Protein AF-A0A5C7QMZ1-F1 (afdb_monomer_lite)

pLDDT: mean 89.53, std 16.41, range [38.91, 98.94]

Sequence (195 aa):
MILKRSVLVAVSLVVVAALAAWLTPKVLRRLDMQGLRPITVAKGLENPWSLAFLPDGRMLVTERPGRMRIVTSDGTLGPPLSGLPPVAAGGEGGLLDVVLDPEFSRNRLVYWTFSEPAPEERDLRSTAVARGVLLEDRISEVRVIFRQEPKSKDGSHFGSRLVFGPEGALYVGLGDRGSRPGVQRLDSALGKILR

Radius of gyration: 22.91 Å; chains: 1; bounding box: 52×77×50 Å

Structure (mmCIF, N/CA/C/O backbone):
data_AF-A0A5C7QMZ1-F1
#
_entry.id   AF-A0A5C7QMZ1-F1
#
loop_
_atom_site.group_PDB
_atom_site.id
_atom_site.type_symbol
_atom_site.label_atom_id
_atom_site.label_alt_id
_atom_site.label_comp_id
_atom_site.label_asym_id
_atom_site.label_entity_id
_atom_site.label_seq_id
_atom_site.pdbx_PDB_ins_code
_atom_site.Cartn_x
_atom_site.Cartn_y
_atom_site.Cartn_z
_atom_site.occupancy
_atom_site.B_iso_or_equiv
_atom_site.auth_seq_id
_atom_site.auth_comp_id
_atom_site.auth_asym_id
_atom_site.auth_atom_id
_atom_site.pdbx_PDB_model_num
ATOM 1 N N . MET A 1 1 ? -30.880 62.042 24.457 1.00 40.94 1 MET A N 1
ATOM 2 C CA . MET A 1 1 ? -30.257 62.086 23.116 1.00 40.94 1 MET A CA 1
ATOM 3 C C . MET A 1 1 ? -29.551 60.753 22.882 1.00 40.94 1 MET A C 1
ATOM 5 O O . MET A 1 1 ? -28.426 60.556 23.320 1.00 40.94 1 MET A O 1
ATOM 9 N N . ILE A 1 2 ? -30.300 59.791 22.339 1.00 49.91 2 ILE A N 1
ATOM 10 C CA . ILE A 1 2 ? -29.954 58.370 22.195 1.00 49.91 2 ILE A CA 1
ATOM 11 C C . ILE A 1 2 ? -29.665 58.129 20.714 1.00 49.91 2 ILE A C 1
ATOM 13 O O . ILE A 1 2 ? -30.600 58.205 19.933 1.00 49.91 2 ILE A O 1
ATOM 17 N N . LEU A 1 3 ? -28.404 57.891 20.343 1.00 46.66 3 LEU A N 1
ATOM 18 C CA . LEU A 1 3 ? -27.948 57.164 19.140 1.00 46.66 3 LEU A CA 1
ATOM 19 C C . LEU A 1 3 ? -26.444 57.418 19.015 1.00 46.66 3 LEU A C 1
ATOM 21 O O . LEU A 1 3 ? -26.126 58.540 18.673 1.00 46.66 3 LEU A O 1
ATOM 25 N N . LYS A 1 4 ? -25.546 56.456 19.301 1.00 47.75 4 LYS A N 1
ATOM 26 C CA . LYS A 1 4 ? -24.179 56.305 18.708 1.00 47.75 4 LYS A CA 1
ATOM 27 C C . LYS A 1 4 ? -23.460 55.035 19.230 1.00 47.75 4 LYS A C 1
ATOM 29 O O . LYS A 1 4 ? -22.312 55.108 19.656 1.00 47.75 4 LYS A O 1
ATOM 34 N N . ARG A 1 5 ? -24.099 53.855 19.246 1.00 48.12 5 ARG A N 1
ATOM 35 C CA . ARG A 1 5 ? -23.391 52.587 19.574 1.00 48.12 5 ARG A CA 1
ATOM 36 C C . ARG A 1 5 ? -23.562 51.446 18.563 1.00 48.12 5 ARG A C 1
ATOM 38 O O . ARG A 1 5 ? -22.933 50.410 18.726 1.00 48.12 5 ARG A O 1
ATOM 45 N N . SER A 1 6 ? -24.310 51.643 17.479 1.00 49.91 6 SER A N 1
ATOM 46 C CA . SER A 1 6 ? -24.737 50.524 16.620 1.00 49.91 6 SER A CA 1
ATOM 47 C C . SER A 1 6 ? -23.941 50.333 15.320 1.00 49.91 6 SER A C 1
ATOM 49 O O . SER A 1 6 ? -24.239 49.413 14.571 1.00 49.91 6 SER A O 1
ATOM 51 N N . VAL A 1 7 ? -22.930 51.161 15.029 1.00 47.22 7 VAL A N 1
ATOM 52 C CA . VAL A 1 7 ? -22.235 51.130 13.719 1.00 47.22 7 VAL A CA 1
ATOM 53 C C . VAL A 1 7 ? -20.896 50.373 13.758 1.00 47.22 7 VAL A C 1
ATOM 55 O O . VAL A 1 7 ? -20.483 49.813 12.749 1.00 47.22 7 VAL A O 1
ATOM 58 N N . LEU A 1 8 ? -20.244 50.248 14.921 1.00 38.91 8 LEU A N 1
ATOM 59 C CA . LEU A 1 8 ? -18.920 49.604 15.012 1.00 38.91 8 LEU A CA 1
ATOM 60 C C . LEU A 1 8 ? -18.953 48.062 15.051 1.00 38.91 8 LEU A C 1
ATOM 62 O O . LEU A 1 8 ? -17.944 47.419 14.776 1.00 38.91 8 LEU A O 1
ATOM 66 N N . VAL A 1 9 ? -20.097 47.453 15.374 1.00 41.34 9 VAL A N 1
ATOM 67 C CA . VAL A 1 9 ? -20.226 45.983 15.454 1.00 41.34 9 VAL A CA 1
ATOM 68 C C . VAL A 1 9 ? -20.520 45.368 14.079 1.00 41.34 9 VAL A C 1
ATOM 70 O O . VAL A 1 9 ? -20.029 44.285 13.770 1.00 41.34 9 VAL A O 1
ATOM 73 N N . ALA A 1 10 ? -21.246 46.081 13.212 1.00 41.31 10 ALA A N 1
ATOM 74 C CA . ALA A 1 10 ? -21.622 45.587 11.886 1.00 41.31 10 ALA A CA 1
ATOM 75 C C . ALA A 1 10 ? -20.436 45.533 10.905 1.00 41.31 10 ALA A C 1
ATOM 77 O O . ALA A 1 10 ? -20.314 44.578 10.142 1.00 41.31 10 ALA A O 1
ATOM 78 N N . VAL A 1 11 ? -19.520 46.509 10.959 1.00 44.94 11 VAL A N 1
ATOM 79 C CA . VAL A 1 11 ? -18.334 46.547 10.079 1.00 44.94 11 VAL A CA 1
ATOM 80 C C . VAL A 1 11 ? -17.367 45.400 10.403 1.00 44.94 11 VAL A C 1
ATOM 82 O O . VAL A 1 11 ? -16.840 44.758 9.498 1.00 44.94 11 VAL A O 1
ATOM 85 N N . SER A 1 12 ? -17.202 45.070 11.686 1.00 47.97 12 SER A N 1
ATOM 86 C CA . SER A 1 12 ? -16.312 43.995 12.148 1.00 47.97 12 SER A CA 1
ATOM 87 C C . SER A 1 12 ? -16.796 42.598 11.730 1.00 47.97 12 SER A C 1
ATOM 89 O O . SER A 1 12 ? -15.989 41.755 11.349 1.00 47.97 12 SER A O 1
ATOM 91 N N . LEU A 1 13 ? -18.111 42.354 11.730 1.00 47.84 13 LEU A N 1
ATOM 92 C CA . LEU A 1 13 ? -18.699 41.074 11.304 1.00 47.84 13 LEU A CA 1
ATOM 93 C C . LEU A 1 13 ? -18.613 40.853 9.785 1.00 47.84 13 LEU A C 1
ATOM 95 O O . LEU A 1 13 ? -18.328 39.740 9.342 1.00 47.84 13 LEU A O 1
ATOM 99 N N . VAL A 1 14 ? -18.801 41.909 8.988 1.00 55.75 14 VAL A N 1
ATOM 100 C CA . VAL A 1 14 ? -18.716 41.833 7.518 1.00 55.75 14 VAL A CA 1
ATOM 101 C C . VAL A 1 14 ? -17.280 41.560 7.055 1.00 55.75 14 VAL A C 1
ATOM 103 O O . VAL A 1 14 ? -17.071 40.749 6.152 1.00 55.75 14 VAL A O 1
ATOM 106 N N . VAL A 1 15 ? -16.281 42.164 7.705 1.00 53.12 15 VAL A N 1
ATOM 107 C CA . VAL A 1 15 ? -14.862 41.945 7.372 1.00 53.12 15 VAL A CA 1
ATOM 108 C C . VAL A 1 15 ? -14.413 40.519 7.716 1.00 53.12 15 VAL A C 1
ATOM 110 O O . VAL A 1 15 ? -13.717 39.893 6.918 1.00 53.12 15 VAL A O 1
ATOM 113 N N . VAL A 1 16 ? -14.857 39.958 8.847 1.00 53.38 16 VAL A N 1
ATOM 114 C CA . VAL A 1 16 ? -14.531 38.572 9.242 1.00 53.38 16 VAL A CA 1
ATOM 115 C C . VAL A 1 16 ? -15.151 37.546 8.285 1.00 53.38 16 VAL A C 1
ATOM 117 O O . VAL A 1 16 ? -14.474 36.599 7.880 1.00 53.38 16 VAL A O 1
ATOM 120 N N . ALA A 1 17 ? -16.403 37.748 7.860 1.00 54.84 17 ALA A N 1
ATOM 121 C CA . ALA A 1 17 ? -17.063 36.865 6.896 1.00 54.84 17 ALA A CA 1
ATOM 122 C C . ALA A 1 17 ? -16.399 36.914 5.505 1.00 54.84 17 ALA A C 1
ATOM 124 O O . ALA A 1 17 ? -16.204 35.874 4.871 1.00 54.84 17 ALA A O 1
ATOM 125 N N . ALA A 1 18 ? -15.991 38.103 5.050 1.00 55.81 18 ALA A N 1
ATOM 126 C CA . ALA A 1 18 ? -15.298 38.276 3.774 1.00 55.81 18 ALA A CA 1
ATOM 127 C C . ALA A 1 18 ? -13.901 37.623 3.767 1.00 55.81 18 ALA A C 1
ATOM 129 O O . ALA A 1 18 ? -13.520 37.009 2.770 1.00 55.81 18 ALA A O 1
ATOM 130 N N . LEU A 1 19 ? -13.166 37.681 4.885 1.00 51.00 19 LEU A N 1
ATOM 131 C CA . LEU A 1 19 ? -11.865 37.019 5.029 1.00 51.00 19 LEU A CA 1
ATOM 132 C C . LEU A 1 19 ? -11.999 35.486 5.044 1.00 51.00 19 LEU A C 1
ATOM 134 O O . LEU A 1 19 ? -11.234 34.791 4.377 1.00 51.00 19 LEU A O 1
ATOM 138 N N . ALA A 1 20 ? -13.002 34.949 5.748 1.00 52.00 20 ALA A N 1
ATOM 139 C CA . ALA A 1 20 ? -13.277 33.510 5.793 1.00 52.00 20 ALA A CA 1
ATOM 140 C C . ALA A 1 20 ? -13.676 32.934 4.417 1.00 52.00 20 ALA A C 1
ATOM 142 O O . ALA A 1 20 ? -13.287 31.815 4.072 1.00 52.00 20 ALA A O 1
ATOM 143 N N . ALA A 1 21 ? -14.392 33.712 3.597 1.00 55.06 21 ALA A N 1
ATOM 144 C CA . ALA A 1 21 ? -14.759 33.345 2.226 1.00 55.06 21 ALA A CA 1
ATOM 145 C C . ALA A 1 21 ? -13.574 33.375 1.235 1.00 55.06 21 ALA A C 1
ATOM 147 O O . ALA A 1 21 ? -13.624 32.727 0.189 1.00 55.06 21 ALA A O 1
ATOM 148 N N . TRP A 1 22 ? -12.512 34.123 1.550 1.00 56.19 22 TRP A N 1
ATOM 149 C CA . TRP A 1 22 ? -11.271 34.171 0.765 1.00 56.19 22 TRP A CA 1
ATOM 150 C C . TRP A 1 22 ? -10.266 33.092 1.188 1.00 56.19 22 TRP A C 1
ATOM 152 O O . TRP A 1 22 ? -9.538 32.561 0.352 1.00 56.19 22 TRP A O 1
ATOM 162 N N . LEU A 1 23 ? -10.256 32.746 2.479 1.00 54.75 23 LEU A N 1
ATOM 163 C CA . LEU A 1 23 ? -9.392 31.714 3.062 1.00 54.75 23 LEU A CA 1
ATOM 164 C C . LEU A 1 23 ? -9.940 30.294 2.896 1.00 54.75 23 LEU A C 1
ATOM 166 O O . LEU A 1 23 ? -9.203 29.331 3.098 1.00 54.75 23 LEU A O 1
ATOM 170 N N . THR A 1 24 ? -11.214 30.136 2.531 1.00 56.31 24 THR A N 1
ATOM 171 C CA . THR A 1 24 ? -11.768 28.822 2.203 1.00 56.31 24 THR A CA 1
ATOM 172 C C . THR A 1 24 ? -11.187 28.361 0.866 1.00 56.31 24 THR A C 1
ATOM 174 O O . THR A 1 24 ? -11.407 29.021 -0.154 1.00 56.31 24 THR A O 1
ATOM 177 N N . PRO A 1 25 ? -10.448 27.234 0.817 1.00 67.25 25 PRO A N 1
ATOM 178 C CA . PRO A 1 25 ? -9.966 26.704 -0.448 1.00 67.25 25 PRO A CA 1
ATOM 179 C C . PRO A 1 25 ? -11.115 26.602 -1.453 1.00 67.25 25 PRO A C 1
ATOM 181 O O . PRO A 1 25 ? -12.212 26.168 -1.098 1.00 67.25 25 PRO A O 1
ATOM 184 N N . LYS A 1 26 ? -10.864 26.966 -2.719 1.00 64.56 26 LYS A N 1
ATOM 185 C CA . LYS A 1 26 ? -11.869 26.974 -3.806 1.00 64.56 26 LYS A CA 1
ATOM 186 C C . LYS A 1 26 ? -12.704 25.682 -3.873 1.00 64.56 26 LYS A C 1
ATOM 188 O O . LYS A 1 26 ? -13.865 25.719 -4.271 1.00 64.56 26 LYS A O 1
ATOM 193 N N . VAL A 1 27 ? -12.121 24.557 -3.452 1.00 62.03 27 VAL A N 1
ATOM 194 C CA . VAL A 1 27 ? -12.775 23.247 -3.323 1.00 62.03 27 VAL A CA 1
ATOM 195 C C . VAL A 1 27 ? -13.916 23.262 -2.298 1.00 62.03 27 VAL A C 1
ATOM 197 O O . VAL A 1 27 ? -15.013 22.829 -2.630 1.00 62.03 27 VAL A O 1
ATOM 200 N N . LEU A 1 28 ? -13.707 23.805 -1.094 1.00 65.56 28 LEU A N 1
ATOM 201 C CA . LEU A 1 28 ? -14.735 23.855 -0.044 1.00 65.56 28 LEU A CA 1
ATOM 202 C C . LEU A 1 28 ? -15.928 24.712 -0.471 1.00 65.56 28 LEU A C 1
ATOM 204 O O . LEU A 1 28 ? -17.071 24.321 -0.269 1.00 65.56 28 LEU A O 1
ATOM 208 N N . ARG A 1 29 ? -15.661 25.830 -1.156 1.00 65.50 29 ARG A N 1
ATOM 209 C CA . ARG A 1 29 ? -16.706 26.694 -1.716 1.00 65.50 29 ARG A CA 1
ATOM 210 C C . ARG A 1 29 ? -17.527 25.992 -2.805 1.00 65.50 29 ARG A C 1
ATOM 212 O O . ARG A 1 29 ? -18.727 26.214 -2.905 1.00 65.50 29 ARG A O 1
ATOM 219 N N . ARG A 1 30 ? -16.902 25.141 -3.628 1.00 70.06 30 ARG A N 1
ATOM 220 C CA . ARG A 1 30 ? -17.606 24.359 -4.660 1.00 70.06 30 ARG A CA 1
ATOM 221 C C . ARG A 1 30 ? -18.465 23.243 -4.063 1.00 70.06 30 ARG A C 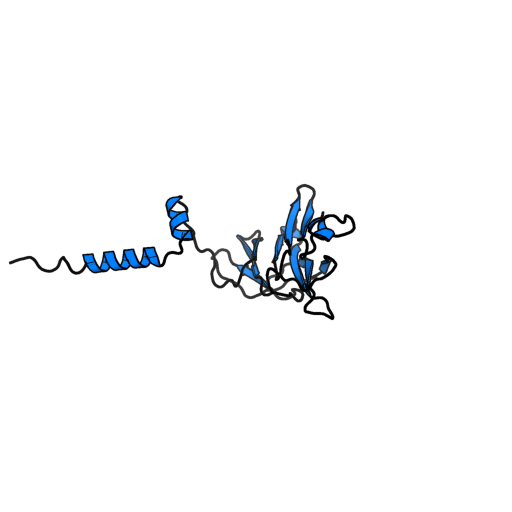1
ATOM 223 O O . ARG A 1 30 ? -19.547 22.999 -4.583 1.00 70.06 30 ARG A O 1
ATOM 230 N N . LEU A 1 31 ? -17.987 22.587 -3.006 1.00 76.00 31 LEU A N 1
ATOM 231 C CA . LEU A 1 31 ? -18.734 21.544 -2.296 1.00 76.00 31 LEU A CA 1
ATOM 232 C C . LEU A 1 31 ? -19.984 22.121 -1.625 1.00 76.00 31 LEU A C 1
ATOM 234 O O . LEU A 1 31 ? -21.064 21.562 -1.778 1.00 76.00 31 LEU A O 1
ATOM 238 N N . ASP A 1 32 ? -19.857 23.290 -1.000 1.00 75.12 32 ASP A N 1
ATOM 239 C CA . ASP A 1 32 ? -20.979 23.995 -0.375 1.00 75.12 32 ASP A CA 1
ATOM 240 C C . ASP A 1 32 ? -22.079 24.357 -1.393 1.00 75.12 32 ASP A C 1
ATOM 242 O O . ASP A 1 32 ? -23.257 24.093 -1.168 1.00 75.12 32 ASP A O 1
ATOM 246 N N . MET A 1 33 ? -21.701 24.820 -2.593 1.00 75.00 33 MET A N 1
ATOM 247 C CA . MET A 1 33 ? -22.655 25.056 -3.693 1.00 75.00 33 MET A CA 1
ATOM 248 C C . MET A 1 33 ? -23.375 23.787 -4.184 1.00 75.00 33 MET A C 1
ATOM 250 O O . MET A 1 33 ? -24.398 23.891 -4.854 1.00 75.00 33 MET A O 1
ATOM 254 N N . GLN A 1 34 ? -22.846 22.598 -3.883 1.00 85.31 34 GLN A N 1
ATOM 255 C CA . GLN A 1 34 ? -23.470 21.304 -4.179 1.00 85.31 34 GLN A CA 1
ATOM 256 C C . GLN A 1 34 ? -24.199 20.712 -2.959 1.00 85.31 34 GLN A C 1
ATOM 258 O O . GLN A 1 34 ? -24.660 19.576 -3.021 1.00 85.31 34 GLN A O 1
ATOM 263 N N . GLY A 1 35 ? -24.285 21.447 -1.842 1.00 88.94 35 GLY A N 1
ATOM 264 C CA . GLY A 1 35 ? -24.845 20.955 -0.581 1.00 88.94 35 GLY A CA 1
ATOM 265 C C . GLY A 1 35 ? -23.971 19.911 0.126 1.00 88.94 35 GLY A C 1
ATOM 266 O O . GLY A 1 35 ? -24.438 19.231 1.039 1.00 88.94 35 GLY A O 1
ATOM 267 N N . LEU A 1 36 ? -22.708 19.757 -0.282 1.00 90.81 36 LEU A N 1
ATOM 268 C CA . LEU A 1 36 ? -21.759 18.820 0.312 1.00 90.81 36 LEU A CA 1
ATOM 269 C C . LEU A 1 36 ? -20.968 19.507 1.424 1.00 90.81 36 LEU A C 1
ATOM 271 O O . LEU A 1 36 ? -20.265 20.492 1.197 1.00 90.81 36 LEU A O 1
ATOM 275 N N . ARG A 1 37 ? -21.020 18.932 2.629 1.00 89.44 37 ARG A N 1
ATOM 276 C CA . ARG A 1 37 ? -20.271 19.422 3.788 1.00 89.44 37 ARG A CA 1
ATOM 277 C C . ARG A 1 37 ? -19.090 18.497 4.097 1.00 89.44 37 ARG A C 1
ATOM 279 O O . ARG A 1 37 ? -19.298 17.432 4.676 1.00 89.44 37 ARG A O 1
ATOM 286 N N . PRO A 1 38 ? -17.848 18.881 3.760 1.00 89.38 38 PRO A N 1
ATOM 287 C CA . PRO A 1 38 ? -16.680 18.097 4.131 1.00 89.38 38 PRO A CA 1
ATOM 288 C C . PRO A 1 38 ? -16.475 18.129 5.649 1.00 89.38 38 PRO A C 1
ATOM 290 O O . PRO A 1 38 ? -16.515 19.189 6.278 1.00 89.38 38 PRO A O 1
ATOM 293 N N . ILE A 1 39 ? -16.230 16.958 6.230 1.00 91.75 39 ILE A N 1
ATOM 294 C CA . ILE A 1 39 ? -15.906 16.786 7.647 1.00 91.75 39 ILE A CA 1
ATOM 295 C C . ILE A 1 39 ? -14.472 16.279 7.725 1.00 91.75 39 ILE A C 1
ATOM 297 O O . ILE A 1 39 ? -14.088 15.348 7.019 1.00 91.75 39 ILE A O 1
ATOM 301 N N . THR A 1 40 ? -13.659 16.913 8.568 1.00 94.06 40 THR A N 1
ATOM 302 C CA . THR A 1 40 ? -12.301 16.426 8.812 1.00 94.06 40 THR A CA 1
ATOM 303 C C . THR A 1 40 ? -12.374 15.222 9.737 1.00 94.06 40 THR A C 1
ATOM 305 O O . THR A 1 40 ? -12.755 15.376 10.892 1.00 94.06 40 THR A O 1
ATOM 308 N N . VAL A 1 41 ? -12.002 14.049 9.223 1.00 95.94 41 VAL A N 1
ATOM 309 C CA . VAL A 1 41 ? -11.970 12.800 9.998 1.00 95.94 41 VAL A CA 1
ATOM 310 C C . VAL A 1 41 ? -10.646 12.647 10.743 1.00 95.94 41 VAL A C 1
ATOM 312 O O . VAL A 1 41 ? -10.647 12.256 11.897 1.00 95.94 41 VAL A O 1
ATOM 315 N N . ALA A 1 42 ? -9.519 12.994 10.117 1.00 97.38 42 ALA A N 1
ATOM 316 C CA . ALA A 1 42 ? -8.193 12.907 10.727 1.00 97.38 42 ALA A CA 1
ATOM 317 C C . ALA A 1 42 ? -7.283 14.042 10.243 1.00 97.38 42 ALA A C 1
ATOM 319 O O . ALA A 1 42 ? -7.512 14.638 9.187 1.00 97.38 42 ALA A O 1
ATOM 320 N N . LYS A 1 43 ? -6.240 14.343 11.022 1.00 97.50 43 LYS A N 1
ATOM 321 C CA . LYS A 1 43 ? -5.213 15.354 10.718 1.00 97.50 43 LYS A CA 1
ATOM 322 C C . LYS A 1 43 ? -3.817 14.776 10.950 1.00 97.50 43 LYS A C 1
ATOM 324 O O . LYS A 1 43 ? -3.671 13.744 11.592 1.00 97.50 43 LYS A O 1
ATOM 329 N N . GLY A 1 44 ? -2.791 15.464 10.449 1.00 97.56 44 GLY A N 1
ATOM 330 C CA . GLY A 1 44 ? -1.387 15.084 10.663 1.00 97.56 44 GLY A CA 1
ATOM 331 C C . GLY A 1 44 ? -0.870 13.976 9.741 1.00 97.56 44 GLY A C 1
ATOM 332 O O . GLY A 1 44 ? 0.251 13.515 9.934 1.00 97.56 44 GLY A O 1
ATOM 333 N N . LEU A 1 45 ? -1.670 13.567 8.750 1.00 98.31 45 LEU A N 1
ATOM 334 C CA . LEU A 1 45 ? -1.236 12.675 7.679 1.00 98.31 45 LEU A CA 1
ATOM 335 C C . LEU A 1 45 ? -0.319 13.420 6.701 1.00 98.31 45 LEU A C 1
ATOM 337 O O . LEU A 1 45 ? -0.593 14.560 6.323 1.00 98.31 45 LEU A O 1
ATOM 341 N N . GLU A 1 46 ? 0.731 12.752 6.246 1.00 98.12 46 GLU A N 1
ATOM 342 C CA . GLU A 1 46 ? 1.689 13.253 5.265 1.00 98.12 46 GLU A CA 1
ATOM 343 C C . GLU A 1 46 ? 1.499 12.512 3.945 1.00 98.12 46 GLU A C 1
ATOM 345 O O . GLU A 1 46 ? 1.847 11.339 3.810 1.00 98.12 46 GLU A O 1
ATOM 350 N N . ASN A 1 47 ? 0.938 13.203 2.956 1.00 98.00 47 ASN A N 1
ATOM 351 C CA . ASN A 1 47 ? 0.664 12.655 1.629 1.00 98.00 47 ASN A CA 1
ATOM 352 C C . ASN A 1 47 ? -0.013 11.261 1.685 1.00 98.00 47 ASN A C 1
ATOM 354 O O . ASN A 1 47 ? 0.555 10.296 1.158 1.00 98.00 47 ASN A O 1
ATOM 358 N N . PRO A 1 48 ? -1.192 11.128 2.331 1.00 98.31 48 PRO A N 1
ATOM 359 C CA . PRO A 1 48 ? -1.918 9.862 2.371 1.00 98.31 48 PRO A CA 1
ATOM 360 C C . PRO A 1 48 ? -2.303 9.420 0.953 1.00 98.31 48 PRO A C 1
ATOM 362 O O . PRO A 1 48 ? -2.672 10.260 0.128 1.00 98.31 48 PRO A O 1
ATOM 365 N N . TRP A 1 49 ? -2.203 8.120 0.661 1.00 98.62 49 TRP A N 1
ATOM 366 C CA . TRP A 1 49 ? -2.477 7.574 -0.675 1.00 98.62 49 TRP A CA 1
ATOM 367 C C . TRP A 1 49 ? -3.720 6.682 -0.709 1.00 98.62 49 TRP A C 1
ATOM 369 O O . TRP A 1 49 ? -4.603 6.909 -1.534 1.00 98.62 49 TRP A O 1
ATOM 379 N N . SER A 1 50 ? -3.814 5.698 0.187 1.00 98.69 50 SER A N 1
ATOM 380 C CA . SER A 1 50 ? -4.980 4.815 0.317 1.00 98.69 50 SER A CA 1
ATOM 381 C C . SER A 1 50 ? -5.335 4.573 1.780 1.00 98.69 50 SER A C 1
ATOM 383 O O . SER A 1 50 ? -4.543 4.838 2.691 1.00 98.69 50 SER A O 1
ATOM 385 N N . LEU A 1 51 ? -6.556 4.091 1.993 1.00 98.62 51 LEU A N 1
ATOM 386 C CA . LEU A 1 51 ? -7.025 3.600 3.274 1.00 98.62 51 LEU A CA 1
ATOM 387 C C . LEU A 1 51 ? -7.844 2.323 3.096 1.00 98.62 51 LEU A C 1
ATOM 389 O O . LEU A 1 51 ? -8.545 2.161 2.098 1.00 98.62 51 LEU A O 1
ATOM 393 N N . ALA A 1 52 ? -7.815 1.473 4.116 1.00 98.69 52 ALA A N 1
ATOM 394 C CA . ALA A 1 52 ? -8.722 0.347 4.268 1.00 98.69 52 ALA A CA 1
ATOM 395 C C . ALA A 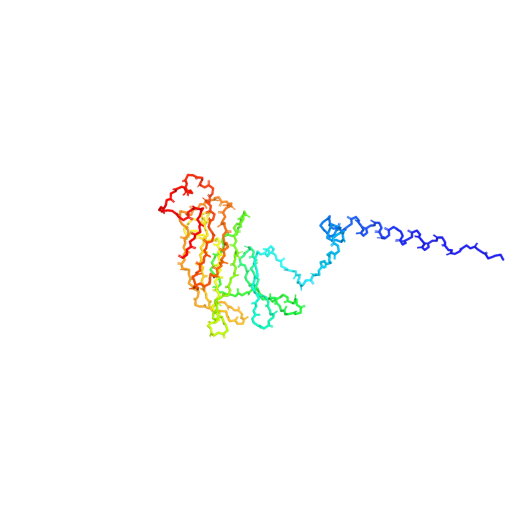1 52 ? -9.406 0.407 5.640 1.00 98.69 52 ALA A C 1
ATOM 397 O O . ALA A 1 52 ? -8.748 0.607 6.664 1.00 98.69 52 ALA A O 1
ATOM 398 N N . PHE A 1 53 ? -10.729 0.236 5.670 1.00 98.44 53 PHE A N 1
ATOM 399 C CA . PHE A 1 53 ? -11.482 0.161 6.922 1.00 98.44 53 PHE A CA 1
ATOM 400 C C . PHE A 1 53 ? -11.247 -1.185 7.597 1.00 98.44 53 PHE A C 1
ATOM 402 O O . PHE A 1 53 ? -11.489 -2.233 7.003 1.00 98.44 53 PHE A O 1
ATOM 409 N N . LEU A 1 54 ? -10.801 -1.149 8.847 1.00 98.44 54 LEU A N 1
ATOM 410 C CA . LEU A 1 54 ? -10.695 -2.320 9.703 1.00 98.44 54 LEU A CA 1
ATOM 411 C C . LEU A 1 54 ? -12.086 -2.683 10.265 1.00 98.44 54 LEU A C 1
ATOM 413 O O . LEU A 1 54 ? -12.927 -1.796 10.430 1.00 98.44 54 LEU A O 1
ATOM 417 N N . PRO A 1 55 ? -12.343 -3.962 10.612 1.00 97.44 55 PRO A N 1
ATOM 418 C CA . PRO A 1 55 ? -13.649 -4.400 11.123 1.00 97.44 55 PRO A CA 1
ATOM 419 C C . PRO A 1 55 ? -14.112 -3.698 12.409 1.00 97.44 55 PRO A C 1
ATOM 421 O O . PRO A 1 55 ? -15.298 -3.704 12.717 1.00 97.44 55 PRO A O 1
ATOM 424 N N . ASP A 1 56 ? -13.185 -3.103 13.160 1.00 95.94 56 ASP A N 1
ATOM 425 C CA . ASP A 1 56 ? -13.448 -2.366 14.400 1.00 95.94 56 ASP A CA 1
ATOM 426 C C . ASP A 1 56 ? -13.672 -0.856 14.182 1.00 95.94 56 ASP A C 1
ATOM 428 O O . ASP A 1 56 ? -13.716 -0.089 15.141 1.00 95.94 56 ASP A O 1
ATOM 432 N N . GLY A 1 57 ? -13.807 -0.413 12.928 1.00 96.88 57 GLY A N 1
ATOM 433 C CA . GLY A 1 57 ? -14.077 0.983 12.572 1.00 96.88 57 GLY A CA 1
ATOM 434 C C . GLY A 1 57 ? -12.837 1.876 12.511 1.00 96.88 57 GLY A C 1
ATOM 435 O O . GLY A 1 57 ? -12.947 3.052 12.162 1.00 96.88 57 GLY A O 1
ATO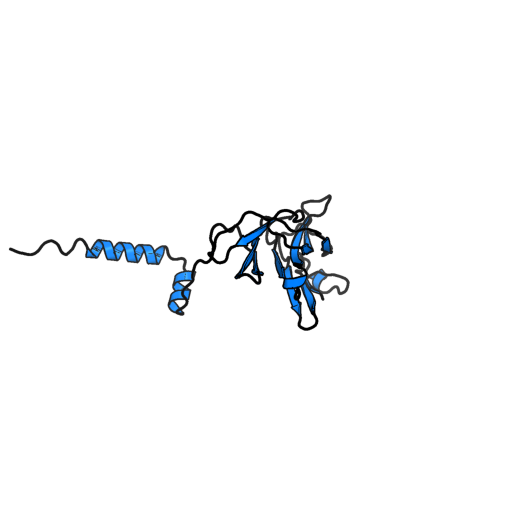M 436 N N . ARG A 1 58 ? -11.649 1.340 12.808 1.00 98.44 58 ARG A N 1
ATOM 437 C CA . ARG A 1 58 ? -10.381 2.033 12.552 1.00 98.44 58 ARG A CA 1
ATOM 438 C C . ARG A 1 58 ? -10.064 2.036 11.054 1.00 98.44 58 ARG A C 1
ATOM 440 O O . ARG A 1 58 ? -10.613 1.254 10.281 1.00 98.44 58 ARG A O 1
ATOM 447 N N . MET A 1 59 ? -9.140 2.890 10.632 1.00 98.75 59 MET A N 1
ATOM 448 C CA . MET A 1 59 ? -8.639 2.931 9.256 1.00 98.75 59 MET A CA 1
ATOM 449 C C . MET A 1 59 ? -7.146 2.626 9.231 1.00 98.75 59 MET A C 1
ATOM 451 O O . MET A 1 59 ? -6.371 3.234 9.967 1.00 98.75 59 MET A O 1
ATOM 455 N N . LEU A 1 60 ? -6.736 1.716 8.355 1.00 98.88 60 LEU A N 1
ATOM 456 C CA . LEU A 1 60 ? -5.340 1.496 8.003 1.00 98.88 60 LEU A CA 1
ATOM 457 C C . LEU A 1 60 ? -4.997 2.402 6.822 1.00 98.88 60 LEU A C 1
ATOM 459 O O . LEU A 1 60 ? -5.559 2.227 5.748 1.00 98.88 60 LEU A O 1
ATOM 463 N N . VAL A 1 61 ? -4.111 3.372 7.019 1.00 98.94 61 VAL A N 1
ATOM 464 C CA . VAL A 1 61 ? -3.793 4.420 6.041 1.00 98.94 61 VAL A CA 1
ATOM 465 C C . VAL A 1 61 ? -2.346 4.286 5.590 1.00 98.94 61 VAL A C 1
ATOM 467 O O . VAL A 1 61 ? -1.447 4.124 6.417 1.00 98.94 61 VAL A O 1
ATOM 470 N N . THR A 1 62 ? -2.105 4.390 4.287 1.00 9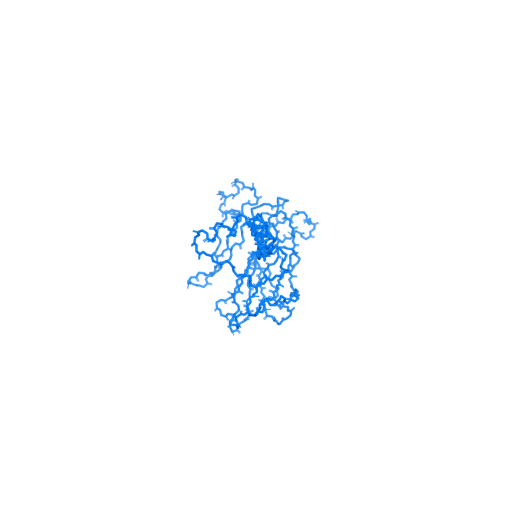8.94 62 THR A N 1
ATOM 471 C CA . THR A 1 62 ? -0.759 4.489 3.717 1.00 98.94 62 THR A CA 1
ATOM 472 C C . THR A 1 62 ? -0.391 5.938 3.444 1.00 98.94 62 THR A C 1
ATOM 474 O O . THR A 1 62 ? -1.186 6.729 2.941 1.00 98.94 62 THR A O 1
ATOM 477 N N . GLU A 1 63 ? 0.850 6.286 3.752 1.00 98.88 63 GLU A N 1
ATOM 478 C CA . GLU A 1 63 ? 1.457 7.583 3.496 1.00 98.88 63 GLU A CA 1
ATOM 479 C C . GLU A 1 63 ? 2.631 7.400 2.539 1.00 98.88 63 GLU A C 1
ATOM 481 O O . GLU A 1 63 ? 3.543 6.600 2.791 1.00 98.88 63 GLU A O 1
ATOM 486 N N . ARG A 1 64 ? 2.642 8.177 1.451 1.00 98.44 64 ARG A N 1
ATOM 487 C CA . ARG A 1 64 ? 3.636 8.048 0.377 1.00 98.44 64 ARG A CA 1
ATOM 488 C C . ARG A 1 64 ? 5.100 8.035 0.844 1.00 98.44 64 ARG A C 1
ATOM 490 O O . ARG A 1 64 ? 5.863 7.288 0.232 1.00 98.44 64 ARG A O 1
ATOM 497 N N . PRO A 1 65 ? 5.519 8.768 1.899 1.00 98.56 65 PRO A N 1
ATOM 498 C CA . PRO A 1 65 ? 6.884 8.692 2.430 1.00 98.56 65 PRO A CA 1
ATOM 499 C C . PRO A 1 65 ? 7.326 7.313 2.948 1.00 98.56 65 PRO A C 1
ATOM 501 O O . PRO A 1 65 ? 8.484 7.167 3.321 1.00 98.56 65 PRO A O 1
ATOM 504 N N . GLY A 1 66 ? 6.449 6.302 2.971 1.00 98.56 66 GLY A N 1
ATOM 505 C CA . GLY A 1 66 ? 6.811 4.929 3.336 1.00 98.56 66 GLY A CA 1
ATOM 506 C C . GLY A 1 66 ? 6.230 4.464 4.667 1.00 98.56 66 GLY A C 1
ATOM 507 O O . GLY A 1 66 ? 6.783 3.559 5.283 1.00 98.56 66 GLY A O 1
ATOM 508 N N . ARG A 1 67 ? 5.147 5.091 5.142 1.00 98.69 67 ARG A N 1
ATOM 509 C CA . ARG A 1 67 ? 4.568 4.812 6.464 1.00 98.69 67 ARG A CA 1
ATOM 510 C C . ARG A 1 67 ? 3.154 4.276 6.324 1.00 98.69 67 ARG A C 1
ATOM 512 O O . ARG A 1 67 ? 2.348 4.836 5.591 1.00 98.69 67 ARG A O 1
ATOM 519 N N . MET A 1 68 ? 2.842 3.220 7.062 1.00 98.88 68 MET A N 1
ATOM 520 C CA . MET A 1 68 ? 1.473 2.750 7.259 1.00 98.88 68 MET A CA 1
ATOM 521 C C . MET A 1 68 ? 1.063 3.091 8.687 1.00 98.88 68 MET A C 1
ATOM 523 O O . MET A 1 68 ? 1.862 2.910 9.603 1.00 98.88 68 MET A O 1
ATOM 527 N N . ARG A 1 69 ? -0.137 3.635 8.884 1.00 98.75 69 ARG A N 1
ATOM 528 C CA . ARG A 1 69 ? -0.603 4.142 10.182 1.00 98.75 69 ARG A CA 1
ATOM 529 C C . ARG A 1 69 ? -2.031 3.704 10.438 1.00 98.75 69 ARG A C 1
ATOM 531 O O . ARG A 1 69 ? -2.816 3.561 9.505 1.00 98.75 69 ARG A O 1
ATOM 538 N N . ILE A 1 70 ? -2.372 3.537 11.708 1.00 98.81 70 ILE A N 1
ATOM 539 C CA . ILE A 1 70 ? -3.756 3.336 12.127 1.00 98.81 70 ILE A CA 1
ATOM 540 C C . ILE A 1 70 ? -4.331 4.692 12.528 1.00 98.81 70 ILE A C 1
ATOM 542 O O . ILE A 1 70 ? -3.760 5.393 13.361 1.00 98.81 70 ILE A O 1
ATOM 546 N N . VAL A 1 71 ? -5.465 5.048 11.938 1.00 98.75 71 VAL A N 1
ATOM 547 C CA . VAL A 1 71 ? -6.331 6.124 12.413 1.00 98.75 71 VAL A CA 1
ATOM 548 C C . VAL A 1 71 ? -7.471 5.477 13.186 1.00 98.75 71 VAL A C 1
ATOM 550 O O . VAL A 1 71 ? -8.151 4.587 12.674 1.00 98.75 71 VAL A O 1
ATOM 553 N N . THR A 1 72 ? -7.657 5.881 14.434 1.00 98.12 72 THR A N 1
ATOM 554 C CA . THR A 1 72 ? -8.727 5.366 15.291 1.00 98.12 72 THR A CA 1
ATOM 555 C C . THR A 1 72 ? -10.101 5.878 14.843 1.00 98.12 72 THR A C 1
ATOM 557 O O . THR A 1 72 ? -10.206 6.798 14.031 1.00 98.12 72 THR A O 1
ATOM 560 N N . SER A 1 73 ? -11.178 5.295 15.372 1.00 95.56 73 SER A N 1
ATOM 561 C CA . SER A 1 73 ? -12.557 5.667 15.015 1.00 95.56 73 SER A CA 1
ATOM 562 C C . SER A 1 73 ? -12.931 7.112 15.379 1.00 95.56 73 SER A C 1
ATOM 564 O O . SER A 1 73 ? -13.824 7.687 14.767 1.00 95.56 73 SER A O 1
ATOM 566 N N . ASP A 1 74 ? -12.249 7.709 16.359 1.00 96.44 74 ASP A N 1
ATOM 567 C CA . ASP A 1 74 ? -12.359 9.123 16.749 1.00 96.44 74 ASP A CA 1
ATOM 568 C C . ASP A 1 74 ? -11.425 10.053 15.948 1.00 96.44 74 ASP A C 1
ATOM 570 O O . ASP A 1 74 ? -11.418 11.261 16.174 1.00 96.44 74 ASP A O 1
ATOM 574 N N . GLY A 1 75 ? -10.649 9.512 15.002 1.00 97.38 75 GLY A N 1
ATOM 575 C CA . GLY A 1 75 ? -9.772 10.293 14.128 1.00 97.38 75 GLY A CA 1
ATOM 576 C C . GLY A 1 75 ? -8.351 10.508 14.648 1.00 97.38 75 GLY A C 1
ATOM 577 O O . GLY A 1 75 ? -7.571 11.228 14.014 1.00 97.38 75 GLY A O 1
ATOM 578 N N . THR A 1 76 ? -7.991 9.891 15.776 1.00 98.38 76 THR A N 1
ATOM 579 C CA . THR A 1 76 ? -6.645 9.981 16.350 1.00 98.38 76 THR A CA 1
ATOM 580 C C . THR A 1 76 ? -5.648 9.193 15.495 1.00 98.38 76 THR A C 1
ATOM 582 O O . THR A 1 76 ? -5.836 8.017 15.185 1.00 98.38 76 THR A O 1
ATOM 585 N N . LEU A 1 77 ? -4.562 9.854 15.091 1.00 98.56 77 LEU A N 1
ATOM 586 C CA . LEU A 1 77 ? -3.519 9.268 14.252 1.00 98.56 77 LEU A CA 1
ATOM 587 C C . LEU A 1 77 ? -2.461 8.559 15.112 1.00 98.56 77 LEU A C 1
ATOM 589 O O . LEU A 1 77 ? -1.683 9.210 15.809 1.00 98.56 77 LEU A O 1
ATOM 593 N N . GLY A 1 78 ? -2.399 7.231 15.025 1.00 98.38 78 GLY A N 1
ATOM 594 C CA . GLY A 1 78 ? -1.398 6.408 15.706 1.00 98.38 78 GLY A CA 1
ATOM 595 C C . GLY A 1 78 ? 0.010 6.532 15.105 1.00 98.38 78 GLY A C 1
ATOM 596 O O . GLY A 1 78 ? 0.183 7.147 14.047 1.00 98.38 78 GLY A O 1
ATOM 597 N N . PRO A 1 79 ? 1.050 5.975 15.750 1.00 98.38 79 PRO A N 1
ATOM 598 C CA . PRO A 1 79 ? 2.413 5.971 15.215 1.00 98.38 79 PRO A CA 1
ATOM 599 C C . PRO A 1 79 ? 2.530 5.135 13.920 1.00 98.38 79 PRO A C 1
ATOM 601 O O . PRO A 1 79 ? 1.631 4.351 13.603 1.00 98.38 79 PRO A O 1
ATOM 604 N N . PRO A 1 80 ? 3.619 5.293 13.144 1.00 98.56 80 PRO A N 1
ATOM 605 C CA . PRO A 1 80 ? 3.930 4.403 12.027 1.00 98.56 80 PRO A CA 1
ATOM 606 C C . PRO A 1 80 ? 4.101 2.952 12.473 1.00 98.56 80 PRO A C 1
ATOM 608 O O . PRO A 1 80 ? 4.815 2.678 13.436 1.00 98.56 80 PRO A O 1
ATOM 611 N N . LEU A 1 81 ? 3.484 2.032 11.735 1.00 98.81 81 LEU A N 1
ATOM 612 C CA . LEU A 1 81 ? 3.690 0.599 11.896 1.00 98.81 81 LEU A CA 1
ATOM 613 C C . LEU A 1 81 ? 5.104 0.221 11.451 1.00 98.81 81 LEU A C 1
ATOM 615 O O . LEU A 1 81 ? 5.592 0.688 10.417 1.00 98.81 81 LEU A O 1
ATOM 619 N N . SER A 1 82 ? 5.745 -0.665 12.209 1.00 98.75 82 SER A N 1
ATOM 620 C CA . SER A 1 82 ? 7.032 -1.252 11.824 1.00 98.75 82 SER A CA 1
ATOM 621 C C . SER A 1 82 ? 6.861 -2.482 10.912 1.00 98.75 82 SER A C 1
ATOM 623 O O . SER A 1 82 ? 5.752 -2.977 10.705 1.00 98.75 82 SER A O 1
ATOM 625 N N . GLY A 1 83 ? 7.964 -2.975 10.338 1.00 98.19 83 GLY A N 1
ATOM 626 C CA . GLY A 1 83 ? 7.995 -4.204 9.529 1.00 98.19 83 GLY A CA 1
ATOM 627 C C . GLY A 1 83 ? 7.814 -4.014 8.018 1.00 98.19 83 GLY A C 1
ATOM 628 O O . GLY A 1 83 ? 8.018 -4.959 7.261 1.00 98.19 83 GLY A O 1
ATOM 629 N N . LEU A 1 84 ? 7.489 -2.806 7.549 1.00 98.50 84 LEU A N 1
ATOM 630 C CA . LEU A 1 84 ? 7.406 -2.525 6.112 1.00 98.50 84 LEU A CA 1
ATOM 631 C C . LEU A 1 84 ? 8.785 -2.628 5.427 1.00 98.50 84 LEU A C 1
ATOM 633 O O . LEU A 1 84 ? 9.799 -2.266 6.030 1.00 98.50 84 LEU A O 1
ATOM 637 N N . PRO A 1 85 ? 8.839 -3.081 4.161 1.00 97.56 85 PRO A N 1
ATOM 638 C CA . PRO A 1 85 ? 10.073 -3.087 3.384 1.00 97.56 85 PRO A CA 1
ATOM 639 C C . PRO A 1 85 ? 10.528 -1.653 3.049 1.00 97.56 85 PRO A C 1
ATOM 641 O O . PRO A 1 85 ? 9.727 -0.718 3.127 1.00 97.56 85 PRO A O 1
ATOM 644 N N . PRO A 1 86 ? 11.790 -1.459 2.622 1.00 96.94 86 PRO A N 1
ATOM 645 C CA . PRO A 1 86 ? 12.259 -0.168 2.131 1.00 96.94 86 PRO A CA 1
ATOM 646 C C . PRO A 1 86 ? 11.397 0.361 0.977 1.00 96.94 86 PRO A C 1
ATOM 648 O O . PRO A 1 86 ? 11.115 -0.357 0.017 1.00 96.94 86 PRO A O 1
ATOM 651 N N . VAL A 1 87 ? 11.023 1.638 1.053 1.00 97.94 87 VAL A N 1
ATOM 652 C CA . VAL A 1 87 ? 10.182 2.319 0.060 1.00 97.94 87 VAL A CA 1
ATOM 653 C C . VAL A 1 87 ? 10.971 3.439 -0.610 1.00 97.94 87 VAL A C 1
ATOM 655 O O . VAL A 1 87 ? 11.529 4.307 0.057 1.00 97.94 87 VAL A O 1
ATOM 658 N N . ALA A 1 88 ? 10.974 3.461 -1.941 1.00 97.50 88 ALA A N 1
ATOM 659 C CA . ALA A 1 88 ? 11.556 4.539 -2.731 1.00 97.50 88 ALA A CA 1
ATOM 660 C C . ALA A 1 88 ? 10.504 5.620 -3.023 1.00 97.50 88 ALA A C 1
ATOM 662 O O . ALA A 1 88 ? 9.858 5.609 -4.077 1.00 97.50 88 ALA A O 1
ATOM 663 N N . ALA A 1 89 ? 10.326 6.549 -2.083 1.00 96.94 89 ALA A N 1
ATOM 664 C CA . ALA A 1 89 ? 9.436 7.695 -2.249 1.00 96.94 89 ALA A CA 1
ATOM 665 C C . ALA A 1 89 ? 10.046 8.752 -3.188 1.00 96.94 89 ALA A C 1
ATOM 667 O O . ALA A 1 89 ? 11.220 9.103 -3.078 1.00 96.94 89 ALA A O 1
ATOM 668 N N . GLY A 1 90 ? 9.246 9.268 -4.121 1.00 95.19 90 GLY A N 1
ATOM 669 C CA . GLY A 1 90 ? 9.673 10.288 -5.084 1.00 95.19 90 GLY A CA 1
ATOM 670 C C . GLY A 1 90 ? 8.797 10.299 -6.334 1.00 95.19 90 GLY A C 1
ATOM 671 O O . GLY A 1 90 ? 8.271 9.260 -6.726 1.00 95.19 90 GLY A O 1
ATOM 672 N N . GLY A 1 91 ? 8.605 11.470 -6.950 1.00 94.94 91 GLY A N 1
ATOM 673 C CA . GLY A 1 91 ? 7.648 11.631 -8.053 1.00 94.94 91 GLY A CA 1
ATOM 674 C C . GLY A 1 91 ? 6.232 11.258 -7.604 1.00 94.94 91 GLY A C 1
ATOM 675 O O . GLY A 1 91 ? 5.714 11.863 -6.666 1.00 94.94 91 GLY A O 1
ATOM 676 N N . GLU A 1 92 ? 5.651 10.229 -8.215 1.00 96.94 92 GLU A N 1
ATOM 677 C CA . GLU A 1 92 ? 4.393 9.563 -7.849 1.00 96.94 92 GLU A CA 1
ATOM 678 C C . GLU A 1 92 ? 4.599 8.331 -6.945 1.00 96.94 92 GLU A C 1
ATOM 680 O O . GLU A 1 92 ? 3.662 7.872 -6.295 1.00 96.94 92 GLU A O 1
ATOM 685 N N . GLY A 1 93 ? 5.826 7.813 -6.854 1.00 97.56 93 GLY A N 1
ATOM 686 C CA . GLY A 1 93 ? 6.171 6.611 -6.094 1.00 97.56 93 GLY A CA 1
ATOM 687 C C . GLY A 1 93 ? 6.170 6.829 -4.582 1.00 97.56 93 GLY A C 1
ATOM 688 O O . GLY A 1 93 ? 6.302 7.956 -4.095 1.00 97.56 93 GLY A O 1
ATOM 689 N N . GLY A 1 94 ? 6.016 5.743 -3.831 1.00 98.44 94 GLY A N 1
ATOM 690 C CA . GLY A 1 94 ? 5.929 5.750 -2.372 1.00 98.44 94 GLY A CA 1
ATOM 691 C C . GLY A 1 94 ? 5.322 4.456 -1.844 1.00 98.44 94 GLY A C 1
ATOM 692 O O . GLY A 1 94 ? 5.330 3.447 -2.549 1.00 98.44 94 GLY A O 1
ATOM 693 N N . LEU A 1 95 ? 4.782 4.488 -0.627 1.00 98.88 95 LEU A N 1
ATOM 694 C CA . LEU A 1 95 ? 3.819 3.484 -0.175 1.00 98.88 95 LEU A CA 1
ATOM 695 C C . LEU A 1 95 ? 2.447 3.880 -0.722 1.00 98.88 95 LEU A C 1
ATOM 697 O O . LEU A 1 95 ? 2.036 5.030 -0.564 1.00 98.88 95 LEU A O 1
ATOM 701 N N . LEU A 1 96 ? 1.796 2.962 -1.429 1.00 98.81 96 LEU A N 1
ATOM 702 C CA . LEU A 1 96 ? 0.649 3.272 -2.273 1.00 98.81 96 LEU A CA 1
ATOM 703 C C . LEU A 1 96 ? -0.585 2.506 -1.784 1.00 98.81 96 LEU A C 1
ATOM 705 O O . LEU A 1 96 ? -1.007 2.745 -0.656 1.00 98.81 96 LEU A O 1
ATOM 709 N N . ASP A 1 97 ? -1.215 1.651 -2.591 1.00 98.88 97 ASP A N 1
ATOM 710 C CA . ASP A 1 97 ? -2.487 1.038 -2.199 1.00 98.88 97 ASP A CA 1
ATOM 711 C C . ASP A 1 97 ? -2.359 0.089 -1.006 1.00 98.88 97 ASP A C 1
ATOM 713 O O . ASP A 1 97 ? -1.303 -0.510 -0.798 1.00 98.88 97 ASP A O 1
ATOM 717 N N . VAL A 1 98 ? -3.454 -0.079 -0.266 1.00 98.94 98 VAL A N 1
ATOM 718 C CA . VAL A 1 98 ? -3.613 -1.092 0.778 1.00 98.94 98 VAL A CA 1
ATOM 719 C C . VAL A 1 98 ? -5.021 -1.671 0.722 1.00 98.94 98 VAL A C 1
ATOM 721 O O . VAL A 1 98 ? -6.003 -0.939 0.647 1.00 98.94 98 VAL A O 1
ATOM 724 N N . VAL A 1 99 ? -5.123 -2.994 0.783 1.00 98.88 99 VAL A N 1
ATOM 725 C CA . VAL A 1 99 ? -6.396 -3.712 0.885 1.00 98.88 99 VAL A CA 1
ATOM 726 C C . VAL A 1 99 ? -6.294 -4.807 1.934 1.00 98.88 99 VAL A C 1
ATOM 728 O O . VAL A 1 99 ? -5.229 -5.391 2.153 1.00 98.88 99 VAL A O 1
ATOM 731 N N . LEU A 1 100 ? -7.413 -5.080 2.596 1.00 98.75 100 LEU A N 1
ATOM 732 C CA . LEU A 1 100 ? -7.524 -6.225 3.489 1.00 98.75 100 LEU A CA 1
ATOM 733 C C . LEU A 1 100 ? -7.808 -7.480 2.667 1.00 98.75 100 LEU A C 1
ATOM 735 O O . LEU A 1 100 ? -8.503 -7.421 1.652 1.00 98.75 100 LEU A O 1
ATOM 739 N N . ASP A 1 101 ? -7.287 -8.611 3.123 1.00 98.50 101 ASP A N 1
ATOM 740 C CA . ASP A 1 101 ? -7.710 -9.916 2.634 1.00 98.50 101 ASP A CA 1
ATOM 741 C C . ASP A 1 101 ? -9.225 -10.117 2.867 1.00 98.50 101 ASP A C 1
ATOM 743 O O . ASP A 1 101 ? -9.741 -9.672 3.899 1.00 98.50 101 ASP A O 1
ATOM 747 N N . PRO A 1 102 ? -9.969 -10.790 1.969 1.00 97.69 102 PRO A N 1
ATOM 748 C CA . PRO A 1 102 ? -11.391 -11.062 2.184 1.00 97.69 102 PRO A CA 1
ATOM 749 C C . PRO A 1 102 ? -11.687 -11.812 3.494 1.00 97.69 102 PRO A C 1
ATOM 751 O O . PRO A 1 102 ? -12.751 -11.627 4.083 1.00 97.69 102 PRO A O 1
ATOM 754 N N . GLU A 1 103 ? -10.739 -12.613 3.994 1.00 97.56 103 GLU A N 1
ATOM 755 C CA . GLU A 1 103 ? -10.833 -13.319 5.275 1.00 97.56 103 GLU A CA 1
ATOM 756 C C . GLU A 1 103 ? -10.078 -12.610 6.418 1.00 97.56 103 GLU A C 1
ATOM 758 O O . GLU A 1 103 ? -9.714 -13.241 7.416 1.00 97.56 103 GLU A O 1
ATOM 763 N N . PHE A 1 104 ? -9.863 -11.292 6.325 1.00 98.56 104 PHE A N 1
ATOM 764 C CA . PHE A 1 104 ? -9.074 -10.512 7.287 1.00 98.56 104 PHE A CA 1
ATOM 765 C C . PHE A 1 104 ? -9.461 -10.726 8.757 1.00 98.56 104 PHE A C 1
ATOM 767 O O . PHE A 1 104 ? -8.589 -10.798 9.623 1.00 98.56 104 PHE A O 1
ATOM 774 N N . SER A 1 105 ? -10.752 -10.879 9.065 1.00 97.38 105 SER A N 1
ATOM 775 C CA . SER A 1 105 ? -11.220 -11.142 10.435 1.00 97.38 105 SER A CA 1
ATOM 776 C C . SER A 1 105 ? -10.671 -12.448 11.030 1.00 97.38 105 SER A C 1
ATOM 778 O O . SER A 1 105 ? -10.671 -12.604 12.247 1.00 97.38 105 SER A O 1
ATOM 780 N N . ARG A 1 106 ? -10.196 -13.376 10.187 1.00 98.06 106 ARG A N 1
ATOM 781 C CA . ARG A 1 106 ? -9.613 -14.669 10.574 1.00 98.06 106 ARG A CA 1
ATOM 782 C C . ARG A 1 106 ? -8.090 -14.670 10.472 1.00 98.06 106 ARG A C 1
ATOM 784 O O . ARG A 1 106 ? -7.430 -15.198 11.360 1.00 98.06 106 ARG A O 1
ATOM 791 N N . ASN A 1 107 ? -7.540 -14.113 9.390 1.00 98.31 107 ASN A N 1
ATOM 792 C CA . ASN A 1 107 ? -6.117 -14.248 9.048 1.00 98.31 107 ASN A CA 1
ATOM 793 C C . ASN A 1 107 ? -5.289 -12.972 9.261 1.00 98.31 107 ASN A C 1
ATOM 795 O O . ASN A 1 107 ? -4.062 -13.037 9.263 1.00 98.31 107 ASN A O 1
ATOM 799 N N . ARG A 1 108 ? -5.947 -11.819 9.445 1.00 98.69 108 ARG A N 1
ATOM 800 C CA . ARG A 1 108 ? -5.322 -10.502 9.624 1.00 98.69 108 ARG A CA 1
ATOM 801 C C . ARG A 1 108 ? -4.389 -10.090 8.474 1.00 98.69 108 ARG A C 1
ATOM 803 O O . ARG A 1 108 ? -3.538 -9.223 8.668 1.00 98.69 108 ARG A O 1
ATOM 810 N N . LEU A 1 109 ? -4.537 -10.681 7.287 1.00 98.81 109 LEU A N 1
ATOM 811 C CA . LEU A 1 109 ? -3.673 -10.415 6.140 1.00 98.81 109 LEU A CA 1
ATOM 812 C C . LEU A 1 109 ? -4.026 -9.095 5.456 1.00 98.81 109 LEU A C 1
ATOM 814 O O . LEU A 1 109 ? -5.172 -8.830 5.104 1.00 98.81 109 LEU A O 1
ATOM 818 N N . VAL A 1 110 ? -3.006 -8.285 5.207 1.00 98.88 110 VAL A N 1
ATOM 819 C CA . VAL A 1 110 ? -3.107 -7.068 4.403 1.00 98.88 110 VAL A CA 1
ATOM 820 C C . VAL A 1 110 ? -2.175 -7.166 3.213 1.00 98.88 110 VAL A C 1
ATOM 822 O O . VAL A 1 110 ? -1.088 -7.739 3.310 1.00 98.88 110 VAL A O 1
ATOM 825 N N . TYR A 1 111 ? -2.602 -6.586 2.099 1.00 98.94 111 TYR A N 1
ATOM 826 C CA . TYR A 1 111 ? -1.829 -6.479 0.872 1.00 98.94 111 TYR A CA 1
ATOM 827 C C . TYR A 1 111 ? -1.612 -5.010 0.576 1.00 98.94 111 TYR A C 1
ATOM 829 O O . TYR A 1 111 ? -2.524 -4.201 0.736 1.00 98.94 111 TYR A O 1
ATOM 837 N N . TRP A 1 112 ? -0.416 -4.661 0.132 1.00 98.94 112 TRP A N 1
ATOM 838 C CA . TRP A 1 112 ? -0.110 -3.301 -0.273 1.00 98.94 112 TRP A CA 1
ATOM 839 C C . TRP A 1 112 ? 0.795 -3.284 -1.487 1.00 98.94 112 TRP A C 1
ATOM 841 O O . TRP A 1 112 ? 1.511 -4.242 -1.790 1.00 98.94 112 TRP A O 1
ATOM 851 N N . THR A 1 113 ? 0.774 -2.154 -2.173 1.00 98.94 113 THR A N 1
ATOM 852 C CA . THR A 1 113 ? 1.733 -1.854 -3.227 1.00 98.94 113 THR A CA 1
ATOM 853 C C . THR A 1 113 ? 2.660 -0.737 -2.798 1.00 98.94 113 THR A C 1
ATOM 855 O O . THR A 1 113 ? 2.309 0.148 -2.014 1.00 98.94 113 THR A O 1
ATOM 858 N N . PHE A 1 114 ? 3.888 -0.791 -3.293 1.00 98.88 114 PHE A N 1
ATOM 859 C CA . PHE A 1 114 ? 4.895 0.214 -2.997 1.00 98.88 114 PHE A CA 1
ATOM 860 C C . PHE A 1 114 ? 5.889 0.343 -4.145 1.00 98.88 114 PHE A C 1
ATOM 862 O O . PHE A 1 114 ? 6.055 -0.563 -4.960 1.00 98.88 114 PHE A O 1
ATOM 869 N N . SER A 1 115 ? 6.544 1.495 -4.198 1.00 98.50 115 SER A N 1
ATOM 870 C CA . SER A 1 115 ? 7.711 1.739 -5.036 1.00 98.50 115 SER A CA 1
ATOM 871 C C . SER A 1 115 ? 8.915 1.043 -4.402 1.00 98.50 115 SER A C 1
ATOM 873 O O . SER A 1 115 ? 9.475 1.535 -3.419 1.00 98.50 115 SER A O 1
ATOM 875 N N . GLU A 1 116 ? 9.279 -0.126 -4.923 1.00 98.44 116 GLU A N 1
ATOM 876 C CA . GLU A 1 116 ? 10.395 -0.926 -4.417 1.00 98.44 116 GLU A CA 1
ATOM 877 C C . GLU A 1 116 ? 11.705 -0.493 -5.099 1.00 98.44 116 GLU A C 1
ATOM 879 O O . GLU A 1 116 ? 11.804 -0.618 -6.330 1.00 98.44 116 GLU A O 1
ATOM 884 N N . PRO A 1 117 ? 12.718 -0.027 -4.342 1.00 97.50 117 PRO A N 1
ATOM 885 C CA . PRO A 1 117 ? 14.035 0.275 -4.899 1.00 97.50 117 PRO A CA 1
ATOM 886 C C . PRO A 1 117 ? 14.737 -0.994 -5.394 1.00 97.50 117 PRO A C 1
ATOM 888 O O . PRO A 1 117 ? 14.556 -2.074 -4.830 1.00 97.50 117 PRO A O 1
ATOM 891 N N . ALA A 1 118 ? 15.586 -0.874 -6.413 1.00 95.12 118 ALA A N 1
ATOM 892 C CA . ALA A 1 118 ? 16.547 -1.925 -6.722 1.00 95.12 118 ALA A CA 1
ATOM 893 C C . ALA A 1 118 ? 17.577 -2.036 -5.573 1.00 95.12 118 ALA A C 1
ATOM 895 O O . ALA A 1 118 ? 17.959 -1.004 -5.011 1.00 95.12 118 ALA A O 1
ATOM 896 N N . PRO A 1 119 ? 18.039 -3.251 -5.211 1.00 89.31 119 PRO A N 1
ATOM 897 C CA . PRO A 1 119 ? 18.969 -3.439 -4.093 1.00 89.31 119 PRO A CA 1
ATOM 898 C C . PRO A 1 119 ? 20.278 -2.648 -4.226 1.00 89.31 119 PRO A C 1
ATOM 900 O O . PRO A 1 119 ? 20.743 -2.064 -3.248 1.00 89.31 119 PRO A O 1
ATOM 903 N N . GLU A 1 120 ? 20.845 -2.607 -5.433 1.00 88.25 120 GLU A N 1
ATOM 904 C CA . GLU A 1 120 ? 22.163 -2.011 -5.705 1.00 88.25 120 GLU A CA 1
ATOM 905 C C . GLU A 1 120 ? 22.067 -0.616 -6.343 1.00 88.25 120 GLU A C 1
ATOM 907 O O . GLU A 1 120 ? 22.918 0.239 -6.110 1.00 88.25 120 GLU A O 1
ATOM 912 N N . GLU A 1 121 ? 20.987 -0.335 -7.076 1.00 89.00 121 GLU A N 1
ATOM 913 C CA . GLU A 1 121 ? 20.767 0.932 -7.780 1.00 89.00 121 GLU A CA 1
ATOM 914 C C . GLU A 1 121 ? 19.527 1.644 -7.233 1.00 89.00 121 GLU A C 1
ATOM 916 O O . GLU A 1 121 ? 18.436 1.555 -7.792 1.00 89.00 121 GLU A O 1
ATOM 921 N N . ARG A 1 122 ? 19.679 2.380 -6.128 1.00 82.38 122 ARG A N 1
ATOM 922 C CA . ARG A 1 122 ? 18.541 2.987 -5.404 1.00 82.38 122 ARG A CA 1
ATOM 923 C C . ARG A 1 122 ? 17.699 3.975 -6.223 1.00 82.38 122 ARG A C 1
ATOM 925 O O . ARG A 1 122 ? 16.560 4.252 -5.846 1.00 82.38 122 ARG A O 1
ATOM 932 N N . ASP A 1 123 ? 18.236 4.482 -7.330 1.00 88.88 123 ASP A N 1
ATOM 933 C CA . ASP A 1 123 ? 17.509 5.343 -8.267 1.00 88.88 123 ASP A CA 1
ATOM 934 C C . ASP A 1 123 ? 16.509 4.562 -9.133 1.00 88.88 123 ASP A C 1
ATOM 936 O O . ASP A 1 123 ? 15.545 5.143 -9.635 1.00 88.88 123 ASP A O 1
ATOM 940 N N . LEU A 1 124 ? 16.721 3.254 -9.309 1.00 96.06 124 LEU A N 1
ATOM 941 C CA . LEU A 1 124 ? 15.817 2.365 -10.024 1.00 96.06 124 LEU A CA 1
ATOM 942 C C . LEU A 1 124 ? 14.722 1.863 -9.091 1.00 96.06 124 LEU A C 1
ATOM 944 O O . LEU A 1 124 ? 14.979 1.351 -8.003 1.00 96.06 124 LEU A O 1
ATOM 948 N N . ARG A 1 125 ? 13.476 1.977 -9.545 1.00 97.00 125 ARG A N 1
ATOM 949 C CA . ARG A 1 125 ? 12.295 1.551 -8.791 1.00 97.00 125 ARG A CA 1
ATOM 950 C C . ARG A 1 125 ? 11.137 1.184 -9.705 1.00 97.00 125 ARG A C 1
ATOM 952 O O . ARG A 1 125 ? 11.059 1.624 -10.855 1.00 97.00 125 ARG A O 1
ATOM 959 N N . SER A 1 126 ? 10.238 0.370 -9.178 1.00 97.88 126 SER A N 1
ATOM 960 C CA . SER A 1 126 ? 8.999 -0.052 -9.834 1.00 97.88 126 SER A CA 1
ATOM 961 C C . SER A 1 126 ? 7.961 -0.438 -8.787 1.00 97.88 126 SER A C 1
ATOM 963 O O . SER A 1 126 ? 8.265 -0.521 -7.595 1.00 97.88 126 SER A O 1
ATOM 965 N N . THR A 1 127 ? 6.727 -0.668 -9.228 1.00 98.62 127 THR A N 1
ATOM 966 C CA . THR A 1 127 ? 5.667 -1.166 -8.353 1.00 98.62 127 THR A CA 1
ATOM 967 C C . THR A 1 127 ? 5.950 -2.614 -7.950 1.00 98.62 127 THR A C 1
ATOM 969 O O . THR A 1 127 ? 6.157 -3.482 -8.797 1.00 98.62 127 THR A O 1
ATOM 972 N N . ALA A 1 128 ? 5.907 -2.889 -6.653 1.00 98.81 128 ALA A N 1
ATOM 973 C CA . ALA A 1 128 ? 5.881 -4.234 -6.094 1.00 98.81 128 ALA A CA 1
ATOM 974 C C . ALA A 1 128 ? 4.601 -4.432 -5.277 1.00 98.81 128 ALA A C 1
ATOM 976 O O . ALA A 1 128 ? 4.032 -3.463 -4.769 1.00 98.81 128 ALA A O 1
ATOM 977 N N . VAL A 1 129 ? 4.164 -5.686 -5.141 1.00 98.88 129 VAL A N 1
ATOM 978 C CA . VAL A 1 129 ? 3.068 -6.078 -4.245 1.00 98.88 129 VAL A CA 1
ATOM 979 C C . VAL A 1 129 ? 3.651 -6.887 -3.103 1.00 98.88 129 VAL A C 1
ATOM 981 O O . VAL A 1 129 ? 4.388 -7.850 -3.327 1.00 98.88 129 VAL A O 1
ATOM 984 N N . ALA A 1 130 ? 3.299 -6.520 -1.880 1.00 98.94 130 ALA A N 1
ATOM 985 C CA . ALA A 1 130 ? 3.635 -7.277 -0.691 1.00 98.94 130 ALA A CA 1
ATOM 986 C C . ALA A 1 130 ? 2.390 -7.582 0.135 1.00 98.94 130 ALA A C 1
ATOM 988 O O . ALA A 1 130 ? 1.346 -6.950 -0.018 1.00 98.94 130 ALA A O 1
ATOM 989 N N . ARG A 1 131 ? 2.521 -8.585 0.999 1.00 98.88 131 ARG A N 1
ATOM 990 C CA . ARG A 1 131 ? 1.520 -8.948 1.995 1.00 98.88 131 ARG A CA 1
ATOM 991 C C . ARG A 1 131 ? 2.164 -9.220 3.343 1.00 98.88 131 ARG A C 1
ATOM 993 O O . ARG A 1 131 ? 3.356 -9.521 3.404 1.00 98.88 131 ARG A O 1
ATOM 1000 N N . GLY A 1 132 ? 1.362 -9.183 4.395 1.00 98.88 132 GLY A N 1
ATOM 1001 C CA . GLY A 1 132 ? 1.780 -9.509 5.752 1.00 98.88 132 GLY A CA 1
ATOM 1002 C C . GLY A 1 132 ? 0.602 -9.500 6.718 1.00 98.88 132 GLY A C 1
ATOM 1003 O O . GLY A 1 132 ? -0.522 -9.181 6.337 1.00 98.88 132 GLY A O 1
ATOM 1004 N N . VAL A 1 133 ? 0.865 -9.866 7.965 1.00 98.88 133 VAL A N 1
ATOM 1005 C CA . VAL A 1 133 ? -0.131 -9.976 9.035 1.00 98.88 133 VAL A CA 1
ATOM 1006 C C . VAL A 1 133 ? -0.141 -8.683 9.853 1.00 98.88 133 VAL A C 1
ATOM 1008 O O . VAL A 1 133 ? 0.893 -8.283 10.390 1.00 98.88 133 VAL A O 1
ATOM 1011 N N . LEU A 1 134 ? -1.299 -8.022 9.957 1.00 98.81 134 LEU A N 1
ATOM 1012 C CA . LEU A 1 134 ? -1.468 -6.800 10.748 1.00 98.81 134 LEU A CA 1
ATOM 1013 C C . LEU A 1 134 ? -1.615 -7.118 12.242 1.00 98.81 134 LEU A C 1
ATOM 1015 O O . LEU A 1 134 ? -2.658 -7.619 12.688 1.00 98.81 134 LEU A O 1
ATOM 1019 N N . LEU A 1 135 ? -0.597 -6.729 13.007 1.00 98.38 135 LEU A N 1
ATOM 1020 C CA . LEU A 1 135 ? -0.588 -6.703 14.469 1.00 98.38 135 LEU A CA 1
ATOM 1021 C C . LEU A 1 135 ? -0.889 -5.281 14.978 1.00 98.38 135 LEU A C 1
ATOM 1023 O O . LEU A 1 135 ? -1.218 -4.390 14.198 1.00 98.38 135 LEU A O 1
ATOM 1027 N N . GLU A 1 136 ? -0.829 -5.068 16.293 1.00 95.62 136 GLU A N 1
ATOM 1028 C CA . GLU A 1 136 ? -1.168 -3.775 16.905 1.00 95.62 136 GLU A CA 1
ATOM 1029 C C . GLU A 1 136 ? -0.214 -2.641 16.488 1.00 95.62 136 GLU A C 1
ATOM 1031 O O . GLU A 1 136 ? -0.664 -1.532 16.207 1.00 95.62 136 GLU A O 1
ATOM 1036 N N . ASP A 1 137 ? 1.085 -2.935 16.396 1.00 97.19 137 ASP A N 1
ATOM 1037 C CA . ASP A 1 137 ? 2.166 -1.958 16.213 1.00 97.19 137 ASP A CA 1
ATOM 1038 C C . ASP A 1 137 ? 3.056 -2.226 14.981 1.00 97.19 137 ASP A C 1
ATOM 1040 O O . ASP A 1 137 ? 4.006 -1.486 14.697 1.00 97.19 137 ASP A O 1
ATOM 1044 N N . ARG A 1 138 ? 2.780 -3.302 14.236 1.00 98.62 138 ARG A N 1
ATOM 1045 C CA . ARG A 1 138 ? 3.627 -3.760 13.130 1.00 98.62 138 ARG A CA 1
ATOM 1046 C C . ARG A 1 138 ? 2.892 -4.621 12.114 1.00 98.62 138 ARG A C 1
ATOM 1048 O O . ARG A 1 138 ? 1.825 -5.167 12.393 1.00 98.62 138 ARG A O 1
ATOM 1055 N N . ILE A 1 139 ? 3.534 -4.811 10.967 1.00 98.75 139 ILE A N 1
ATOM 1056 C CA . ILE A 1 139 ? 3.215 -5.874 10.015 1.00 98.75 139 ILE A CA 1
ATOM 1057 C C . ILE A 1 139 ? 4.240 -7.001 10.185 1.00 98.75 139 ILE A C 1
ATOM 1059 O O . ILE A 1 139 ? 5.443 -6.769 10.067 1.00 98.75 139 ILE A O 1
ATOM 1063 N N . SER A 1 140 ? 3.785 -8.221 10.470 1.00 98.75 140 SER A N 1
ATOM 1064 C CA . SER A 1 140 ? 4.639 -9.414 10.533 1.00 98.75 140 SER A CA 1
ATOM 1065 C C . SER A 1 140 ? 4.527 -10.264 9.269 1.00 98.75 140 SER A C 1
ATOM 1067 O O . SER A 1 140 ? 3.645 -10.057 8.439 1.00 98.75 140 SER A O 1
ATOM 1069 N N . GLU A 1 141 ? 5.439 -11.229 9.111 1.00 98.50 141 GLU A N 1
ATOM 1070 C CA . GLU A 1 141 ? 5.422 -12.198 7.999 1.00 98.50 141 GLU A CA 1
ATOM 1071 C C . GLU A 1 141 ? 5.390 -11.548 6.609 1.00 98.50 141 GLU A C 1
ATOM 1073 O O . GLU A 1 141 ? 4.751 -12.034 5.673 1.00 98.50 141 GLU A O 1
ATOM 1078 N N . VAL A 1 142 ? 6.096 -10.425 6.488 1.00 98.81 142 VAL A N 1
ATOM 1079 C CA . VAL A 1 142 ? 6.131 -9.621 5.271 1.00 98.81 142 VAL A CA 1
ATOM 1080 C C . VAL A 1 142 ? 6.750 -10.424 4.135 1.00 98.81 142 VAL A C 1
ATOM 1082 O O . VAL A 1 142 ? 7.870 -10.928 4.238 1.00 98.81 142 VAL A O 1
ATOM 1085 N N . ARG A 1 143 ? 6.022 -10.522 3.023 1.00 98.75 143 ARG A N 1
ATOM 1086 C CA . ARG A 1 143 ? 6.483 -11.161 1.789 1.00 98.75 143 ARG A CA 1
ATOM 1087 C C . ARG A 1 143 ? 6.152 -10.279 0.602 1.00 98.75 143 ARG A C 1
ATOM 1089 O O . ARG A 1 143 ? 4.992 -9.928 0.402 1.00 98.75 143 ARG A O 1
ATOM 1096 N N . VAL A 1 144 ? 7.155 -9.976 -0.216 1.00 98.69 144 VAL A N 1
ATOM 1097 C CA . VAL A 1 144 ? 6.940 -9.403 -1.550 1.00 98.69 144 VAL A CA 1
ATOM 1098 C C . VAL A 1 144 ? 6.551 -10.543 -2.485 1.00 98.69 144 VAL A C 1
ATOM 1100 O O . VAL A 1 144 ? 7.331 -11.474 -2.677 1.00 98.69 144 VAL A O 1
ATOM 1103 N N . ILE A 1 145 ? 5.336 -10.485 -3.021 1.00 98.50 145 ILE A N 1
ATOM 1104 C CA . ILE A 1 145 ? 4.726 -11.553 -3.827 1.00 98.50 145 ILE A CA 1
ATOM 1105 C C . ILE A 1 145 ? 4.755 -11.255 -5.327 1.00 98.50 145 ILE A C 1
ATOM 1107 O O . ILE A 1 145 ? 4.570 -12.161 -6.131 1.00 98.50 145 ILE A O 1
ATOM 1111 N N . PHE A 1 146 ? 5.008 -10.004 -5.709 1.00 98.56 146 PHE A N 1
ATOM 1112 C CA . PHE A 1 146 ? 5.149 -9.601 -7.102 1.00 98.56 146 PHE A CA 1
ATOM 1113 C C . PHE A 1 146 ? 6.073 -8.390 -7.222 1.00 98.56 146 PHE A C 1
ATOM 1115 O O . PHE A 1 146 ? 6.053 -7.500 -6.368 1.00 98.56 146 PHE A O 1
ATOM 1122 N N . ARG A 1 147 ? 6.845 -8.342 -8.310 1.00 98.25 147 ARG A N 1
ATOM 1123 C CA . ARG A 1 147 ? 7.700 -7.214 -8.688 1.00 98.25 147 ARG A CA 1
ATOM 1124 C C . ARG A 1 147 ? 7.492 -6.908 -10.159 1.00 98.25 147 ARG A C 1
ATOM 1126 O O . ARG A 1 147 ? 7.647 -7.791 -10.999 1.00 98.25 147 ARG A O 1
ATOM 1133 N N . GLN A 1 148 ? 7.149 -5.664 -10.466 1.00 97.75 148 GLN A N 1
ATOM 1134 C CA . GLN A 1 148 ? 7.118 -5.203 -11.843 1.00 97.75 148 GLN A CA 1
ATOM 1135 C C . GLN A 1 148 ? 8.552 -5.011 -12.341 1.00 97.75 148 GLN A C 1
ATOM 1137 O O . GLN A 1 148 ? 9.333 -4.297 -11.714 1.00 97.75 148 GLN A O 1
ATOM 1142 N N . GLU A 1 149 ? 8.873 -5.589 -13.492 1.00 95.19 149 GLU A N 1
ATOM 1143 C CA . GLU A 1 149 ? 10.151 -5.397 -14.178 1.00 95.19 149 GLU A CA 1
ATOM 1144 C C . GLU A 1 149 ? 9.927 -4.844 -15.601 1.00 95.19 149 GLU A C 1
ATOM 1146 O O . GLU A 1 149 ? 8.877 -5.105 -16.205 1.00 95.19 149 GLU A O 1
ATOM 1151 N N . PRO A 1 150 ? 10.898 -4.100 -16.162 1.00 94.00 150 PRO A N 1
ATOM 1152 C CA . PRO A 1 150 ? 12.123 -3.635 -15.509 1.00 94.00 150 PRO A CA 1
ATOM 1153 C C . PRO A 1 150 ? 11.869 -2.472 -14.534 1.00 94.00 150 PRO A C 1
ATOM 1155 O O . PRO A 1 150 ? 10.951 -1.666 -14.722 1.00 94.00 150 PRO A O 1
ATOM 1158 N N . LYS A 1 151 ? 12.724 -2.340 -13.517 1.00 95.50 151 LYS A N 1
ATOM 1159 C CA . LYS A 1 151 ? 12.831 -1.106 -12.719 1.00 95.50 151 LYS A CA 1
ATOM 1160 C C . LYS A 1 151 ? 13.352 0.066 -13.563 1.00 95.50 151 LYS A C 1
ATOM 1162 O O . LYS A 1 151 ? 14.143 -0.107 -14.484 1.00 95.50 151 LYS A O 1
ATOM 1167 N N . SER A 1 152 ? 12.909 1.282 -13.238 1.00 93.88 152 SER A N 1
ATOM 1168 C CA . SER A 1 152 ? 13.209 2.504 -14.005 1.00 93.88 152 SER A CA 1
ATOM 1169 C C . SER A 1 152 ? 13.600 3.666 -13.092 1.00 93.88 152 SER A C 1
ATOM 1171 O O . SER A 1 152 ? 13.142 3.710 -11.950 1.00 93.88 152 SER A O 1
ATOM 1173 N N . LYS A 1 153 ? 14.343 4.653 -13.615 1.00 93.31 153 LYS A N 1
ATOM 1174 C CA . LYS A 1 153 ? 14.622 5.917 -12.901 1.00 93.31 153 LYS A CA 1
ATOM 1175 C C . LYS A 1 153 ? 13.431 6.883 -12.876 1.00 93.31 153 LYS A C 1
ATOM 1177 O O . LYS A 1 153 ? 13.383 7.771 -12.024 1.00 93.31 153 LYS A O 1
ATOM 1182 N N . ASP A 1 154 ? 12.477 6.714 -13.798 1.00 90.50 154 ASP A N 1
ATOM 1183 C CA . ASP A 1 154 ? 11.300 7.579 -13.907 1.00 90.50 154 ASP A CA 1
ATOM 1184 C C . ASP A 1 154 ? 10.518 7.592 -12.582 1.00 90.50 154 ASP A C 1
ATOM 1186 O O . ASP A 1 154 ? 10.355 6.571 -11.911 1.00 90.50 154 ASP A O 1
ATOM 1190 N N . GLY A 1 155 ? 10.065 8.776 -12.183 1.00 91.69 155 GLY A N 1
ATOM 1191 C CA . GLY A 1 155 ? 9.229 8.997 -11.011 1.00 91.69 155 GLY A CA 1
ATOM 1192 C C . GLY A 1 155 ? 7.732 8.861 -11.289 1.00 91.69 155 GLY A C 1
ATOM 1193 O O . GLY A 1 155 ? 6.956 9.127 -10.380 1.00 91.69 155 GLY A O 1
ATOM 1194 N N . SER A 1 156 ? 7.313 8.460 -12.489 1.00 95.50 156 SER A N 1
ATOM 1195 C CA . SER A 1 156 ? 5.918 8.553 -12.950 1.00 95.50 156 SER A CA 1
ATOM 1196 C C . SER A 1 156 ? 5.345 7.195 -13.353 1.00 95.50 156 SER A C 1
ATOM 1198 O O . SER A 1 156 ? 6.087 6.271 -13.677 1.00 95.50 156 SER A O 1
ATOM 1200 N N . HIS A 1 157 ? 4.018 7.075 -13.350 1.00 97.38 157 HIS A N 1
ATOM 1201 C CA . HIS A 1 157 ? 3.237 5.947 -13.865 1.00 97.38 157 HIS A CA 1
ATOM 1202 C C . HIS A 1 157 ? 3.443 4.644 -13.076 1.00 97.38 157 HIS A C 1
ATOM 1204 O O . HIS A 1 157 ? 3.867 3.622 -13.619 1.00 97.38 157 HIS A O 1
ATOM 1210 N N . PHE A 1 158 ? 3.179 4.656 -11.764 1.00 98.06 158 PHE A N 1
ATOM 1211 C CA . PHE A 1 158 ? 3.254 3.443 -10.920 1.00 98.06 158 PHE A CA 1
ATOM 1212 C C . PHE A 1 158 ? 1.993 2.565 -11.011 1.00 98.06 158 PHE A C 1
ATOM 1214 O O . PHE A 1 158 ? 2.070 1.352 -10.813 1.00 98.06 158 PHE A O 1
ATOM 1221 N N . GLY A 1 159 ? 0.836 3.133 -11.361 1.00 96.94 159 GLY A N 1
ATOM 1222 C CA . GLY A 1 159 ? -0.441 2.417 -11.274 1.00 96.94 159 GLY A CA 1
ATOM 1223 C C . GLY A 1 159 ? -0.841 2.256 -9.810 1.00 96.94 159 GLY A C 1
ATOM 1224 O O . GLY A 1 159 ? -1.195 3.255 -9.197 1.00 96.94 159 GLY A O 1
ATOM 1225 N N . SER A 1 160 ? -0.717 1.037 -9.274 1.00 97.62 160 SER A N 1
ATOM 1226 C CA . SER A 1 160 ? -0.808 0.614 -7.865 1.00 97.62 160 SER A CA 1
ATOM 1227 C C . SER A 1 160 ? -2.130 0.014 -7.377 1.00 97.62 160 SER A C 1
ATOM 1229 O O . SER A 1 160 ? -2.089 -0.748 -6.412 1.00 97.62 160 SER A O 1
ATOM 1231 N N . ARG A 1 161 ? -3.282 0.283 -8.009 1.00 98.50 161 ARG A N 1
ATOM 1232 C CA . ARG A 1 161 ? -4.568 -0.156 -7.433 1.00 98.50 161 ARG A CA 1
ATOM 1233 C C . ARG A 1 161 ? -4.614 -1.673 -7.193 1.00 98.50 161 ARG A C 1
ATOM 1235 O O . ARG A 1 161 ? -4.371 -2.436 -8.126 1.00 98.50 161 ARG A O 1
ATOM 1242 N N . LEU A 1 162 ? -4.979 -2.075 -5.977 1.00 98.75 162 LEU A N 1
ATOM 1243 C CA . LEU A 1 162 ? -5.283 -3.452 -5.594 1.00 98.75 162 LEU A CA 1
ATOM 1244 C C . LEU A 1 162 ? -6.792 -3.625 -5.417 1.00 98.75 162 LEU A C 1
ATOM 1246 O O . LEU A 1 162 ? -7.435 -2.809 -4.762 1.00 98.75 162 LEU A O 1
ATOM 1250 N N . VAL A 1 163 ? -7.368 -4.687 -5.982 1.00 98.44 163 VAL A N 1
ATOM 1251 C CA . VAL A 1 163 ? -8.789 -5.022 -5.793 1.00 98.44 163 VAL A CA 1
ATOM 1252 C C . VAL A 1 163 ? -8.955 -6.535 -5.739 1.00 98.44 163 VAL A C 1
ATOM 1254 O O . VAL A 1 163 ? -8.589 -7.225 -6.686 1.00 98.44 163 VAL A O 1
ATOM 1257 N N . PHE A 1 164 ? -9.552 -7.063 -4.672 1.00 98.38 164 PHE A N 1
ATOM 1258 C CA . PHE A 1 164 ? -10.047 -8.439 -4.686 1.00 98.38 164 PHE A CA 1
ATOM 1259 C C . PHE A 1 164 ? -11.340 -8.510 -5.500 1.00 98.38 164 PHE A C 1
ATOM 1261 O O . PHE A 1 164 ? -12.302 -7.796 -5.218 1.00 98.38 164 PHE A O 1
ATOM 1268 N N . GLY A 1 165 ? -11.350 -9.348 -6.535 1.00 95.12 165 GLY A N 1
ATOM 1269 C CA . GLY A 1 165 ? -12.544 -9.601 -7.336 1.00 95.12 165 GLY A CA 1
ATOM 1270 C C . GLY A 1 165 ? -13.497 -10.610 -6.685 1.00 95.12 165 GLY A C 1
ATOM 1271 O O . GLY A 1 165 ? -13.156 -11.235 -5.681 1.00 95.12 165 GLY A O 1
ATOM 1272 N N . PRO A 1 166 ? -14.676 -10.833 -7.290 1.00 92.56 166 PRO A N 1
ATOM 1273 C CA . PRO A 1 166 ? -15.717 -11.702 -6.730 1.00 92.56 166 PRO A CA 1
ATOM 1274 C C . PRO A 1 166 ? -15.287 -13.172 -6.587 1.00 92.56 166 PRO A C 1
ATOM 1276 O O . PRO A 1 166 ? -15.797 -13.877 -5.725 1.00 92.56 166 PRO A O 1
ATOM 1279 N N . GLU A 1 167 ? -14.329 -13.633 -7.395 1.00 92.94 167 GLU A N 1
ATOM 1280 C CA . GLU A 1 167 ? -13.771 -14.994 -7.334 1.00 92.94 167 GLU A CA 1
ATOM 1281 C C . GLU A 1 167 ? -12.581 -15.117 -6.360 1.00 92.94 167 GLU A C 1
ATOM 1283 O O . GLU A 1 167 ? -11.896 -16.134 -6.345 1.00 92.94 167 GLU A O 1
ATOM 1288 N N . GLY A 1 168 ? -12.277 -14.069 -5.584 1.00 92.94 168 GLY A N 1
ATOM 1289 C CA . GLY A 1 168 ? -11.175 -14.058 -4.613 1.00 92.94 168 GLY A CA 1
ATOM 1290 C C . GLY A 1 168 ? -9.785 -13.794 -5.204 1.00 92.94 168 GLY A C 1
ATOM 1291 O O . GLY A 1 168 ? -8.805 -13.752 -4.465 1.00 92.94 168 GLY A O 1
ATOM 1292 N N . ALA A 1 169 ? -9.673 -13.578 -6.516 1.00 96.56 169 ALA A N 1
ATOM 1293 C CA . ALA A 1 169 ? -8.407 -13.205 -7.143 1.00 96.56 169 ALA A CA 1
ATOM 1294 C C . ALA A 1 169 ? -8.042 -11.735 -6.872 1.00 96.56 169 ALA A C 1
ATOM 1296 O O . ALA A 1 169 ? -8.919 -10.864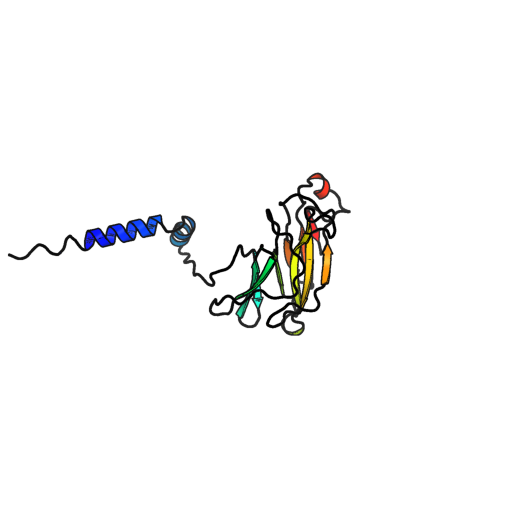 -6.868 1.00 96.56 169 ALA A O 1
ATOM 1297 N N . LEU A 1 170 ? -6.749 -11.462 -6.681 1.00 98.31 170 LEU A N 1
ATOM 1298 C CA . LEU A 1 170 ? -6.220 -10.119 -6.451 1.00 98.31 170 LEU A CA 1
ATOM 1299 C C . LEU A 1 170 ? -5.830 -9.468 -7.778 1.00 98.31 170 LEU A C 1
ATOM 1301 O O . LEU A 1 170 ? -4.838 -9.841 -8.395 1.00 98.31 170 LEU A O 1
ATOM 1305 N N . TYR A 1 171 ? -6.571 -8.442 -8.177 1.00 98.50 171 TYR A N 1
ATOM 1306 C CA . TYR A 1 171 ? -6.244 -7.641 -9.344 1.00 98.50 171 TYR A CA 1
ATOM 1307 C C . TYR A 1 171 ? -5.235 -6.553 -8.989 1.00 98.50 171 TYR A C 1
ATOM 1309 O O . TYR A 1 171 ? -5.398 -5.853 -7.986 1.00 98.50 171 TYR A O 1
ATOM 1317 N N . VAL A 1 172 ? -4.218 -6.387 -9.835 1.00 98.50 172 VAL A N 1
ATOM 1318 C CA . VAL A 1 172 ? -3.137 -5.411 -9.645 1.00 98.50 172 VAL A CA 1
ATOM 1319 C C . VAL A 1 172 ? -3.045 -4.498 -10.861 1.00 98.50 172 VAL A C 1
ATOM 1321 O O . VAL A 1 172 ? -2.684 -4.941 -11.950 1.00 98.50 172 VAL A O 1
ATOM 1324 N N . GLY A 1 173 ? -3.347 -3.212 -10.682 1.00 98.25 173 GLY A N 1
ATOM 1325 C CA . GLY A 1 173 ? -3.144 -2.189 -11.705 1.00 98.25 173 GLY A CA 1
ATOM 1326 C C . GLY A 1 173 ? -1.691 -1.720 -11.742 1.00 98.25 173 GLY A C 1
ATOM 1327 O O . GLY A 1 173 ? -1.168 -1.239 -10.739 1.00 98.25 173 GLY A O 1
ATOM 1328 N N . LEU A 1 174 ? -1.040 -1.807 -12.897 1.00 98.25 174 LEU A N 1
ATOM 1329 C CA . LEU A 1 174 ? 0.369 -1.466 -13.081 1.00 98.25 174 LEU A CA 1
ATOM 1330 C C . LEU A 1 174 ? 0.527 -0.398 -14.157 1.00 98.25 174 LEU A C 1
ATOM 1332 O O . LEU A 1 174 ? 0.043 -0.549 -15.277 1.00 98.25 174 LEU A O 1
ATOM 1336 N N . GLY A 1 175 ? 1.231 0.684 -13.826 1.00 97.44 175 GLY A N 1
ATOM 1337 C CA . GLY A 1 175 ? 1.557 1.719 -14.804 1.00 97.44 175 GLY A CA 1
ATOM 1338 C C . GLY A 1 175 ? 2.667 1.282 -15.764 1.00 97.44 175 GLY A C 1
ATOM 1339 O O . GLY A 1 175 ? 3.281 0.229 -15.601 1.00 97.44 175 GLY A O 1
ATOM 1340 N N . ASP A 1 176 ? 2.918 2.075 -16.799 1.00 95.94 176 ASP A N 1
ATOM 1341 C CA . ASP A 1 176 ? 3.857 1.735 -17.878 1.00 95.94 176 ASP A CA 1
ATOM 1342 C C . ASP A 1 176 ? 5.316 2.143 -17.616 1.00 95.94 176 ASP A C 1
ATOM 1344 O O . ASP A 1 176 ? 6.180 1.893 -18.457 1.00 95.94 176 ASP A O 1
ATOM 1348 N N . ARG A 1 177 ? 5.596 2.771 -16.465 1.00 94.94 177 ARG A N 1
ATOM 1349 C CA . ARG A 1 177 ? 6.928 3.275 -16.084 1.00 94.94 177 ARG A CA 1
ATOM 1350 C C . ARG A 1 177 ? 7.566 4.217 -17.124 1.00 94.94 177 ARG A C 1
ATOM 1352 O O . ARG A 1 177 ? 8.786 4.248 -17.254 1.00 94.94 177 ARG A O 1
ATOM 1359 N N . GLY A 1 178 ? 6.747 4.935 -17.896 1.00 89.56 178 GLY A N 1
ATOM 1360 C CA . GLY A 1 178 ? 7.176 5.820 -18.985 1.00 89.56 178 GLY A CA 1
ATOM 1361 C C . GLY A 1 178 ? 7.433 5.104 -20.320 1.00 89.56 178 GLY A C 1
ATOM 1362 O O . GLY A 1 178 ? 7.704 5.749 -21.335 1.00 89.56 178 GLY A O 1
ATOM 1363 N N . SER A 1 179 ? 7.320 3.773 -20.369 1.00 90.81 179 SER A N 1
ATOM 1364 C CA . SER A 1 179 ? 7.612 2.967 -21.558 1.00 90.81 179 SER A CA 1
ATOM 1365 C C . SER A 1 179 ? 6.361 2.711 -22.399 1.00 90.81 179 SER A C 1
ATOM 1367 O O . SER A 1 179 ? 5.713 1.667 -22.301 1.00 90.81 179 SER A O 1
ATOM 1369 N N . ARG A 1 180 ? 6.049 3.648 -23.303 1.00 88.25 180 ARG A N 1
ATOM 1370 C CA . ARG A 1 180 ? 4.930 3.499 -24.257 1.00 88.25 180 ARG A CA 1
ATOM 1371 C C . ARG A 1 180 ? 5.011 2.212 -25.101 1.00 88.25 180 ARG A C 1
ATOM 1373 O O . ARG A 1 180 ? 3.986 1.542 -25.217 1.00 88.25 180 ARG A O 1
ATOM 1380 N N . PRO A 1 181 ? 6.176 1.805 -25.655 1.00 89.94 181 PRO A N 1
ATOM 1381 C CA . PRO A 1 181 ? 6.270 0.547 -26.401 1.00 89.94 181 PRO A CA 1
ATOM 1382 C C . PRO A 1 181 ? 6.056 -0.688 -25.515 1.00 89.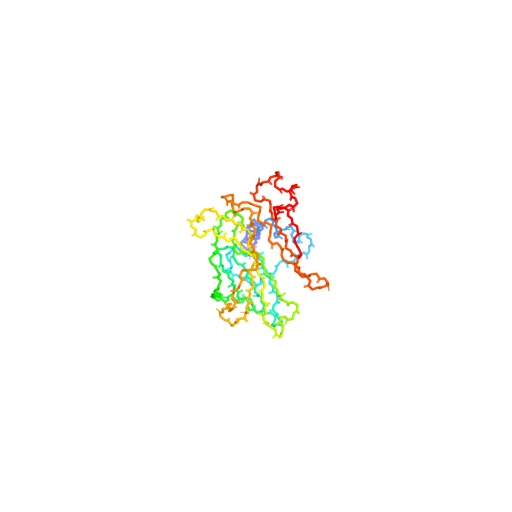94 181 PRO A C 1
ATOM 1384 O O . PRO A 1 181 ? 5.504 -1.687 -25.972 1.00 89.94 181 PRO A O 1
ATOM 1387 N N . GLY A 1 182 ? 6.453 -0.619 -24.237 1.00 88.75 182 GLY A N 1
ATOM 1388 C CA . GLY A 1 182 ? 6.291 -1.713 -23.276 1.00 88.75 182 GLY A CA 1
ATOM 1389 C C . GLY A 1 182 ? 4.831 -2.094 -23.025 1.00 88.75 182 GLY A C 1
ATOM 1390 O O . GLY A 1 182 ? 4.536 -3.260 -22.770 1.00 88.75 182 GLY A O 1
ATOM 1391 N N . VAL A 1 183 ? 3.896 -1.152 -23.184 1.00 93.56 183 VAL A N 1
ATOM 1392 C CA . VAL A 1 183 ? 2.459 -1.404 -22.989 1.00 93.56 183 VAL A CA 1
ATOM 1393 C C . VAL A 1 183 ? 1.902 -2.424 -23.985 1.00 93.56 183 VAL A C 1
ATOM 1395 O O . VAL A 1 183 ? 1.005 -3.183 -23.631 1.00 93.56 183 VAL A O 1
ATOM 1398 N N . GLN A 1 184 ? 2.453 -2.507 -25.199 1.00 95.44 184 GLN A N 1
ATOM 1399 C CA . GLN A 1 184 ? 1.994 -3.454 -26.228 1.00 95.44 184 GLN A CA 1
ATOM 1400 C C . GLN A 1 184 ? 2.629 -4.846 -26.100 1.00 95.44 184 GLN A C 1
ATOM 1402 O O . GLN A 1 184 ? 2.184 -5.799 -26.734 1.00 95.44 184 GLN A O 1
ATOM 1407 N N . ARG A 1 185 ? 3.664 -4.988 -25.266 1.00 95.19 185 ARG A N 1
ATOM 1408 C CA . ARG A 1 185 ? 4.323 -6.270 -25.022 1.00 95.19 185 ARG A CA 1
ATOM 1409 C C . ARG A 1 185 ? 3.498 -7.124 -24.064 1.00 95.19 185 ARG A C 1
ATOM 1411 O O . ARG A 1 185 ? 3.193 -6.689 -22.951 1.00 95.19 185 ARG A O 1
ATOM 1418 N N . LEU A 1 186 ? 3.144 -8.333 -24.502 1.00 94.44 186 LEU A N 1
ATOM 1419 C CA . LEU A 1 186 ? 2.376 -9.301 -23.707 1.00 94.44 186 LEU A CA 1
ATOM 1420 C C . LEU A 1 186 ? 3.244 -10.049 -22.687 1.00 94.44 186 LEU A C 1
ATOM 1422 O O . LEU A 1 186 ? 2.734 -10.519 -21.679 1.00 94.44 186 LEU A O 1
ATOM 1426 N N . ASP A 1 187 ? 4.554 -10.103 -22.916 1.00 93.25 187 ASP A N 1
ATOM 1427 C CA . ASP A 1 187 ? 5.556 -10.668 -22.007 1.00 93.25 187 ASP A CA 1
ATOM 1428 C C . ASP A 1 187 ? 6.044 -9.657 -20.949 1.00 93.25 187 ASP A C 1
ATOM 1430 O O . ASP A 1 187 ? 7.082 -9.849 -20.321 1.00 93.25 187 ASP A O 1
ATOM 1434 N N . SER A 1 188 ? 5.311 -8.555 -20.759 1.00 93.88 188 SER A N 1
ATOM 1435 C CA . SER A 1 188 ? 5.666 -7.467 -19.850 1.00 93.88 188 SER A CA 1
ATOM 1436 C C . SER A 1 188 ? 4.490 -7.053 -18.971 1.00 93.88 188 SER A C 1
ATOM 1438 O O . SER A 1 188 ? 3.346 -6.969 -19.417 1.00 93.88 188 SER A O 1
ATOM 1440 N N . ALA A 1 189 ? 4.804 -6.694 -17.726 1.00 95.81 189 ALA A N 1
ATOM 1441 C CA . ALA A 1 189 ? 3.858 -6.154 -16.756 1.00 95.81 189 ALA A CA 1
ATOM 1442 C C . ALA A 1 189 ? 3.677 -4.620 -16.849 1.00 95.81 189 ALA A C 1
ATOM 1444 O O . ALA A 1 189 ? 3.054 -4.012 -15.979 1.00 95.81 189 ALA A O 1
ATOM 1445 N N . LEU A 1 190 ? 4.246 -3.961 -17.863 1.00 96.69 190 LEU A N 1
ATOM 1446 C CA . LEU A 1 190 ? 4.117 -2.515 -18.067 1.00 96.69 190 LEU A CA 1
ATOM 1447 C C . LEU A 1 190 ? 2.730 -2.167 -18.623 1.00 96.69 190 LEU A C 1
ATOM 1449 O O . LEU A 1 190 ? 2.330 -2.687 -19.669 1.00 96.69 190 LEU A O 1
ATOM 1453 N N . GLY A 1 191 ? 2.005 -1.280 -17.934 1.00 97.00 191 GLY A N 1
ATOM 1454 C CA . GLY A 1 191 ? 0.691 -0.797 -18.373 1.00 97.00 191 GLY A CA 1
ATOM 1455 C C . GLY A 1 191 ? -0.381 -1.891 -18.406 1.00 97.00 191 GLY A C 1
ATOM 1456 O O . GLY A 1 191 ? -1.128 -1.976 -19.379 1.00 97.00 191 GLY A O 1
ATOM 1457 N N . LYS A 1 192 ? -0.413 -2.773 -17.399 1.00 97.88 192 LYS A N 1
ATOM 1458 C CA . LYS A 1 192 ? -1.283 -3.961 -17.354 1.00 97.88 192 LYS A CA 1
ATOM 1459 C C . LYS A 1 192 ? -2.182 -3.982 -16.122 1.00 97.88 192 LYS A C 1
ATOM 1461 O O . LYS A 1 192 ? -1.899 -3.339 -15.114 1.00 97.88 192 LYS A O 1
ATOM 1466 N N . ILE A 1 193 ? -3.231 -4.794 -16.202 1.00 97.50 193 ILE A N 1
ATOM 1467 C CA . ILE A 1 193 ? -3.955 -5.305 -15.038 1.00 97.50 193 ILE A CA 1
ATOM 1468 C C . ILE A 1 193 ? -3.607 -6.789 -14.930 1.00 97.50 193 ILE A C 1
ATOM 1470 O O . ILE A 1 193 ? -3.845 -7.537 -15.877 1.00 97.50 193 ILE A O 1
ATOM 1474 N N . LEU A 1 194 ? -3.016 -7.194 -13.809 1.00 96.31 194 LEU A N 1
ATOM 1475 C CA . LEU A 1 194 ? -2.732 -8.601 -13.506 1.00 96.31 194 LEU A CA 1
ATOM 1476 C C . LEU A 1 194 ? -3.816 -9.181 -12.591 1.00 96.31 194 LEU A C 1
ATOM 1478 O O . LEU A 1 194 ? -4.534 -8.412 -11.951 1.00 96.31 194 LEU A O 1
ATOM 1482 N N . ARG A 1 195 ? -3.917 -10.513 -12.541 1.00 93.19 195 ARG A N 1
ATOM 1483 C CA . ARG A 1 195 ? -4.809 -11.311 -11.686 1.00 93.19 195 ARG A CA 1
ATOM 1484 C C . ARG A 1 195 ? -4.026 -12.497 -11.126 1.00 93.19 195 ARG A C 1
ATOM 1486 O O . ARG A 1 195 ? -3.201 -13.033 -11.899 1.00 93.19 195 ARG A O 1
#

Foldseek 3Di:
DDDDDPPPVVVVVVVVVVVVVVPPPPVCVVCVVVVHHDDDLADDAAQWAEWDQDPQRWIFIDHFQAFTWIQDNSHDTGDGAPDGDDALRDQQFGWHYKDAQPVCVPQQKMKTWGFDADPVHRLWTAIWMWMAHDDPRHGPPIDTPGGFDDTDNASDFRQTDWDQDPVRDIKGAGAQSPDPVQCPDPPGPHRDIDD

Secondary structure (DSSP, 8-state):
----SSSHHHHHHHHHHHHHHHHS-HHHHHHHTTT----------SSEEEEEE-TTS-EEEEETTTEEEEEPTT--EEEEPB-PPP---BTTBSEEEEEE-TTHHHH-EEEEEEEEEPSS-TT-EEEEEEEEEE-SSBEEEEEEEEE-SS-BS--S--EEEEEE-TTS-EEEEE--TT-TGGGG-TT--TTEEE-